Protein AF-A0A956IDX8-F1 (afdb_monomer_lite)

Foldseek 3Di:
DFPQLPVPCDDDDPDDDDDDDDDDDDDDDDDDDDDDDDDDDDDDDDDDDDPDDPPPAFQQQQDFVSVLVLQAAKKWKFADPLQWQQAQLHGQQFPSDPDRSLFHMWIWHCHPFKIKIKTFHADRPPAPDGGRGGDRDSVHGDDMDIWIWPGKDWADQDDRQQKIWIKTHTRNWIKTAMWGADRNRFKIKDQIHTPPFWDLRHVVSHGQQDFPIGGNNHGRDTGHIRMITIGD

Structure (mmCIF, N/CA/C/O backbone):
data_AF-A0A956IDX8-F1
#
_entry.id   AF-A0A956IDX8-F1
#
loop_
_atom_site.group_PDB
_atom_site.id
_atom_site.type_symbol
_atom_site.label_atom_id
_atom_site.label_alt_id
_atom_site.label_comp_id
_atom_site.label_asym_id
_atom_site.label_entity_id
_atom_site.label_seq_id
_atom_site.pdbx_PDB_ins_code
_atom_site.Cartn_x
_atom_site.Cartn_y
_atom_site.Cartn_z
_atom_site.occupancy
_atom_site.B_iso_or_equiv
_atom_site.auth_seq_id
_atom_site.auth_comp_id
_atom_site.auth_asym_id
_atom_site.auth_atom_id
_atom_site.pdbx_PDB_model_num
ATOM 1 N N . MET A 1 1 ? -6.867 8.885 -20.422 1.00 34.41 1 MET A N 1
ATOM 2 C CA . MET A 1 1 ? -5.807 7.908 -20.745 1.00 34.41 1 MET A CA 1
ATOM 3 C C . MET A 1 1 ? -6.138 6.649 -19.965 1.00 34.41 1 MET A C 1
ATOM 5 O O . MET A 1 1 ? -6.255 6.730 -18.753 1.00 34.41 1 MET A O 1
ATOM 9 N N . SER A 1 2 ? -6.456 5.552 -20.653 1.00 27.02 2 SER A N 1
ATOM 10 C CA . SER A 1 2 ? -6.825 4.283 -20.017 1.00 27.02 2 SER A CA 1
ATOM 11 C C . SER A 1 2 ? -5.537 3.583 -19.588 1.00 27.02 2 SER A C 1
ATOM 13 O O . SER A 1 2 ? -4.803 3.079 -20.431 1.00 27.02 2 SER A O 1
ATOM 15 N N . LEU A 1 3 ? -5.234 3.616 -18.290 1.00 37.53 3 LEU A N 1
ATOM 16 C CA . LEU A 1 3 ? -4.214 2.775 -17.664 1.00 37.53 3 LEU A CA 1
ATOM 17 C C . LEU A 1 3 ? -4.828 1.392 -17.419 1.00 37.53 3 LEU A C 1
ATOM 19 O O . LEU A 1 3 ? -5.004 0.961 -16.287 1.00 37.53 3 LEU A O 1
ATOM 23 N N . ALA A 1 4 ? -5.208 0.707 -18.496 1.00 33.19 4 ALA A N 1
ATOM 24 C CA . ALA A 1 4 ? -5.225 -0.739 -18.445 1.00 33.19 4 ALA A CA 1
ATOM 25 C C . ALA A 1 4 ? -3.757 -1.138 -18.560 1.00 33.19 4 ALA A C 1
ATOM 27 O O . ALA A 1 4 ? -3.193 -1.129 -19.658 1.00 33.19 4 ALA A O 1
ATOM 28 N N . ALA A 1 5 ? -3.127 -1.440 -17.424 1.00 40.19 5 ALA A N 1
ATOM 29 C CA . ALA A 1 5 ? -2.025 -2.380 -17.434 1.00 40.19 5 ALA A CA 1
ATOM 30 C C . ALA A 1 5 ? -2.600 -3.632 -18.098 1.00 40.19 5 ALA A C 1
ATOM 32 O O . ALA A 1 5 ? -3.305 -4.426 -17.480 1.00 40.19 5 ALA A O 1
ATOM 33 N N . THR A 1 6 ? -2.415 -3.737 -19.414 1.00 34.69 6 THR A N 1
ATOM 34 C CA . THR A 1 6 ? -2.549 -5.012 -20.088 1.00 34.69 6 THR A CA 1
ATOM 35 C C . THR A 1 6 ? -1.465 -5.816 -19.417 1.00 34.69 6 THR A C 1
ATOM 37 O O . THR A 1 6 ? -0.288 -5.577 -19.681 1.00 34.69 6 THR A O 1
ATOM 40 N N . ALA A 1 7 ? -1.860 -6.637 -18.445 1.00 36.78 7 ALA A N 1
ATOM 41 C CA . ALA A 1 7 ? -1.019 -7.673 -17.904 1.00 36.78 7 ALA A CA 1
ATOM 42 C C . ALA A 1 7 ? -0.569 -8.460 -19.129 1.00 36.78 7 ALA A C 1
ATOM 44 O O . ALA A 1 7 ? -1.320 -9.252 -19.699 1.00 36.78 7 ALA A O 1
ATOM 45 N N . VAL A 1 8 ? 0.615 -8.116 -19.632 1.00 36.00 8 VAL A N 1
ATOM 46 C CA . VAL A 1 8 ? 1.314 -8.943 -20.588 1.00 36.00 8 VAL A CA 1
ATOM 47 C C . VAL A 1 8 ? 1.502 -10.221 -19.805 1.00 36.00 8 VAL A C 1
ATOM 49 O O . VAL A 1 8 ? 2.226 -10.248 -18.813 1.00 36.00 8 VAL A O 1
ATOM 52 N N . ALA A 1 9 ? 0.737 -11.237 -20.189 1.00 34.22 9 ALA A N 1
ATOM 53 C CA . ALA A 1 9 ? 0.969 -12.603 -19.789 1.00 34.22 9 ALA A CA 1
ATOM 54 C C . ALA A 1 9 ? 2.383 -12.945 -20.270 1.00 34.22 9 ALA A C 1
ATOM 56 O O . ALA A 1 9 ? 2.574 -13.388 -21.402 1.00 34.22 9 ALA A O 1
ATOM 57 N N . CYS A 1 10 ? 3.390 -12.622 -19.459 1.00 32.97 10 CYS A N 1
ATOM 58 C CA . CYS A 1 10 ? 4.747 -13.047 -19.723 1.00 32.97 10 CYS A CA 1
ATOM 59 C C . CYS A 1 10 ? 4.784 -14.549 -19.480 1.00 32.97 10 CYS A C 1
ATOM 61 O O . CYS A 1 10 ? 4.331 -15.050 -18.451 1.00 32.97 10 CYS A O 1
ATOM 63 N N . GLY A 1 11 ? 5.226 -15.238 -20.527 1.00 28.81 11 GLY A N 1
ATOM 64 C CA . GLY A 1 11 ? 5.214 -16.675 -20.665 1.00 28.81 11 GLY A CA 1
ATOM 65 C C . GLY A 1 11 ? 5.828 -17.405 -19.478 1.00 28.81 11 GLY A C 1
ATOM 66 O O . GLY A 1 11 ? 6.793 -16.963 -18.866 1.00 28.81 11 GLY A O 1
ATOM 67 N N . SER A 1 12 ? 5.239 -18.568 -19.236 1.00 34.66 12 SER A N 1
ATOM 68 C CA . SER A 1 12 ? 5.783 -19.716 -18.520 1.00 34.66 12 SER A CA 1
ATOM 69 C C . SER A 1 12 ? 7.313 -19.765 -18.478 1.00 34.66 12 SER A C 1
ATOM 71 O O . SER A 1 12 ? 7.966 -19.972 -19.503 1.00 34.66 12 SER A O 1
ATOM 73 N N . ASP A 1 13 ? 7.839 -19.646 -17.264 1.00 34.25 13 ASP A N 1
ATOM 74 C CA . ASP A 1 13 ? 9.219 -19.941 -16.902 1.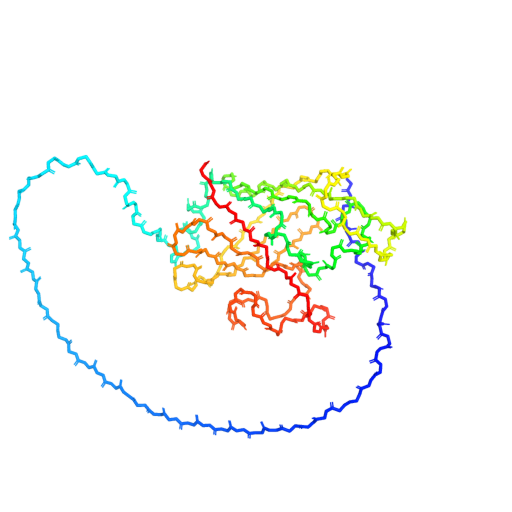00 34.25 13 ASP A CA 1
ATOM 75 C C . ASP A 1 13 ? 9.468 -21.467 -17.008 1.00 34.25 13 ASP A C 1
ATOM 77 O O . ASP A 1 13 ? 8.730 -22.251 -16.394 1.00 34.25 13 ASP A O 1
ATOM 81 N N . PRO A 1 14 ? 10.439 -21.956 -17.808 1.00 37.59 14 PRO A N 1
ATOM 82 C CA . PRO A 1 14 ? 10.747 -23.376 -17.901 1.00 37.59 14 PRO A CA 1
ATOM 83 C C . PRO A 1 14 ? 11.766 -23.760 -16.817 1.00 37.59 14 PRO A C 1
ATOM 85 O O . PRO A 1 14 ? 12.962 -23.878 -17.073 1.00 37.59 14 PRO A O 1
ATOM 88 N N . GLY A 1 15 ? 11.280 -23.995 -15.597 1.00 34.38 15 GLY A N 1
ATOM 89 C CA . GLY A 1 15 ? 12.079 -24.467 -14.463 1.00 34.38 15 GLY A CA 1
ATOM 90 C C . GLY A 1 15 ? 11.831 -25.939 -14.130 1.00 34.38 15 GLY A C 1
ATOM 91 O O . GLY A 1 15 ? 10.973 -26.279 -13.323 1.00 34.38 15 GLY A O 1
ATOM 92 N N . THR A 1 16 ? 12.590 -26.835 -14.755 1.00 39.94 16 THR A N 1
ATOM 93 C CA . THR A 1 16 ? 12.676 -28.270 -14.438 1.00 39.94 16 THR A CA 1
ATOM 94 C C . THR A 1 16 ? 13.295 -28.539 -13.058 1.00 39.94 16 THR A C 1
ATOM 96 O O . THR A 1 16 ? 14.357 -27.991 -12.777 1.00 39.94 16 THR A O 1
ATOM 99 N N . GLY A 1 17 ? 12.762 -29.507 -12.291 1.00 32.03 17 GLY A N 1
ATOM 100 C CA . GLY A 1 17 ? 13.610 -30.339 -11.413 1.00 32.03 17 GLY A CA 1
ATOM 101 C C . GLY A 1 17 ? 13.091 -30.743 -10.024 1.00 32.03 17 GLY A C 1
ATOM 102 O O . GLY A 1 17 ? 13.529 -30.200 -9.025 1.00 32.03 17 GLY A O 1
ATOM 103 N N . THR A 1 18 ? 12.264 -31.796 -9.990 1.00 35.41 18 THR A N 1
ATOM 104 C CA . THR A 1 18 ? 12.367 -33.011 -9.135 1.00 35.41 18 THR A CA 1
ATOM 105 C C . THR A 1 18 ? 12.664 -32.960 -7.619 1.00 35.41 18 THR A C 1
ATOM 107 O O . THR A 1 18 ? 13.790 -32.703 -7.208 1.00 35.41 18 THR A O 1
ATOM 110 N N . GLY A 1 19 ? 11.724 -33.554 -6.859 1.00 31.38 19 GLY A N 1
ATOM 111 C CA . GLY A 1 19 ? 11.957 -34.410 -5.672 1.00 31.38 19 GLY A CA 1
ATOM 112 C C . GLY A 1 19 ? 11.702 -33.728 -4.320 1.00 31.38 19 GLY A C 1
ATOM 113 O O . GLY A 1 19 ? 12.181 -32.635 -4.092 1.00 31.38 19 GLY A O 1
ATOM 114 N N . GLY A 1 20 ? 10.981 -34.277 -3.341 1.00 32.47 20 GLY A N 1
ATOM 115 C CA . GLY A 1 20 ? 10.321 -35.565 -3.176 1.00 32.47 20 GLY A CA 1
ATOM 116 C C . GLY A 1 20 ? 9.758 -35.673 -1.745 1.00 32.47 20 GLY A C 1
ATOM 117 O O . GLY A 1 20 ? 10.388 -35.223 -0.798 1.00 32.47 20 GLY A O 1
ATOM 118 N N . SER A 1 21 ? 8.575 -36.284 -1.629 1.00 37.28 21 SER A N 1
ATOM 119 C CA . SER A 1 21 ? 8.082 -37.153 -0.538 1.00 37.28 21 SER A CA 1
ATOM 120 C C . SER A 1 21 ? 8.274 -36.793 0.951 1.00 37.28 21 SER A C 1
ATOM 122 O O . SER A 1 21 ? 9.365 -36.925 1.493 1.00 37.28 21 SER A O 1
ATOM 124 N N . GLY A 1 22 ? 7.132 -36.698 1.650 1.00 31.95 22 GLY A N 1
ATOM 125 C CA . GLY A 1 22 ? 6.851 -37.561 2.810 1.00 31.95 22 GLY A CA 1
ATOM 126 C C . GLY A 1 22 ? 6.561 -36.858 4.140 1.00 31.95 22 GLY A C 1
ATOM 127 O O . GLY A 1 22 ? 7.375 -36.080 4.615 1.00 31.95 22 GLY A O 1
ATOM 128 N N . GLY A 1 23 ? 5.448 -37.225 4.793 1.00 33.03 23 GLY A N 1
ATOM 129 C CA . GLY A 1 23 ? 5.310 -37.058 6.246 1.00 33.03 23 GLY A CA 1
ATOM 130 C C . GLY A 1 23 ? 3.922 -36.685 6.762 1.00 33.03 23 GLY A C 1
ATOM 131 O O . GLY A 1 23 ? 3.666 -35.538 7.092 1.00 33.03 23 GLY A O 1
ATOM 132 N N . THR A 1 24 ? 3.045 -37.678 6.891 1.00 37.72 24 THR A N 1
ATOM 133 C CA . THR A 1 24 ? 1.840 -37.664 7.737 1.00 37.72 24 THR A CA 1
ATOM 134 C C . THR A 1 24 ? 2.188 -37.535 9.224 1.00 37.72 24 THR A C 1
ATOM 136 O O . THR A 1 24 ? 3.099 -38.222 9.686 1.00 37.72 24 THR A O 1
ATOM 139 N N . GLY A 1 25 ? 1.400 -36.785 9.998 1.00 34.97 25 GLY A N 1
ATOM 140 C CA . GLY A 1 25 ? 1.488 -36.790 11.462 1.00 34.97 25 GLY A CA 1
ATOM 141 C C . GLY A 1 25 ? 0.306 -36.097 12.134 1.00 34.97 25 GLY A C 1
ATOM 142 O O . GLY A 1 25 ? 0.319 -34.889 12.320 1.00 34.97 25 GLY A O 1
ATOM 143 N N . ALA A 1 26 ? -0.711 -36.885 12.481 1.00 39.88 26 ALA A N 1
ATOM 144 C CA . ALA A 1 26 ? -1.816 -36.504 13.353 1.00 39.88 26 ALA A CA 1
ATOM 145 C C . ALA A 1 26 ? -1.348 -36.367 14.814 1.00 39.88 26 ALA A C 1
ATOM 147 O O . ALA A 1 26 ? -0.472 -37.111 15.254 1.00 39.88 26 ALA A O 1
ATOM 148 N N . GLY A 1 27 ? -1.978 -35.469 15.573 1.00 35.41 27 GLY A N 1
ATOM 149 C CA . GLY A 1 27 ? -1.733 -35.294 17.004 1.00 35.41 27 GLY A CA 1
ATOM 150 C C . GLY A 1 27 ? -2.854 -34.504 17.672 1.00 35.41 27 GLY A C 1
ATOM 151 O O . GLY A 1 27 ? -2.805 -33.283 17.735 1.00 35.41 27 GLY A O 1
ATOM 152 N N . ASP A 1 28 ? -3.863 -35.240 18.122 1.00 37.72 28 ASP A N 1
ATOM 153 C CA . ASP A 1 28 ? -4.977 -34.835 18.979 1.00 37.72 28 ASP A CA 1
ATOM 154 C C . ASP A 1 28 ? -4.506 -34.722 20.445 1.00 37.72 28 ASP A C 1
ATOM 156 O O . ASP A 1 28 ? -3.739 -35.576 20.894 1.00 37.72 28 ASP A O 1
ATOM 160 N N . ALA A 1 29 ? -4.959 -33.698 21.181 1.00 40.78 29 ALA A N 1
ATOM 161 C CA . ALA A 1 29 ? -4.954 -33.664 22.651 1.00 40.78 29 ALA A CA 1
ATOM 162 C C . ALA A 1 29 ? -5.788 -32.487 23.207 1.00 40.78 29 ALA A C 1
ATOM 164 O O . ALA A 1 29 ? -5.303 -31.383 23.434 1.00 40.78 29 ALA A O 1
ATOM 165 N N . THR A 1 30 ? -7.067 -32.766 23.452 1.00 37.94 30 THR A N 1
ATOM 166 C CA . THR A 1 30 ? -7.767 -32.587 24.742 1.00 37.94 30 THR A CA 1
ATOM 167 C C . THR A 1 30 ? -7.266 -31.547 25.769 1.00 37.94 30 THR A C 1
ATOM 169 O O . THR A 1 30 ? -6.224 -31.734 26.391 1.00 37.94 30 THR A O 1
ATOM 172 N N . GLY A 1 31 ? -8.184 -30.655 26.171 1.00 32.00 31 GLY A N 1
ATOM 173 C CA . GLY A 1 31 ? -8.580 -30.522 27.585 1.00 32.00 31 GLY A CA 1
ATOM 174 C C . GLY A 1 31 ? -8.169 -29.245 28.328 1.00 32.00 31 GLY A C 1
ATOM 175 O O . GLY A 1 31 ? -6.991 -28.945 28.463 1.00 32.00 31 GLY A O 1
ATOM 176 N N . GLY A 1 32 ? -9.151 -28.556 28.928 1.00 35.91 32 GLY A N 1
ATOM 177 C CA . GLY A 1 32 ? -8.878 -27.580 29.991 1.00 35.91 32 GLY A CA 1
ATOM 178 C C . GLY A 1 32 ? -9.966 -26.537 30.233 1.00 35.91 32 GLY A C 1
ATOM 179 O O . GLY A 1 32 ? -9.764 -25.364 29.949 1.00 35.91 32 GLY A O 1
ATOM 180 N N . MET A 1 33 ? -11.113 -26.948 30.781 1.00 39.72 33 MET A N 1
ATOM 181 C CA . MET A 1 33 ? -12.093 -26.031 31.378 1.00 39.72 33 MET A CA 1
ATOM 182 C C . MET A 1 33 ? -11.550 -25.457 32.696 1.00 39.72 33 MET A C 1
ATOM 184 O O . MET A 1 33 ? -11.050 -26.209 33.531 1.00 39.72 33 MET A O 1
ATOM 188 N N . GLY A 1 34 ? -11.715 -24.150 32.910 1.00 41.50 34 GLY A N 1
ATOM 189 C CA . GLY A 1 34 ? -11.373 -23.471 34.161 1.00 41.50 34 GLY A CA 1
ATOM 190 C C . GLY A 1 34 ? -12.259 -22.250 34.406 1.00 41.50 34 GLY A C 1
ATOM 191 O O . GLY A 1 34 ? -11.979 -21.156 33.937 1.00 41.50 34 GLY A O 1
ATOM 192 N N . SER A 1 35 ? -13.348 -22.473 35.134 1.00 42.53 35 SER A N 1
ATOM 193 C CA . SER A 1 35 ? -14.305 -21.497 35.662 1.00 42.53 35 SER A CA 1
ATOM 194 C C . SER A 1 35 ? -13.838 -20.860 36.982 1.00 42.53 35 SER A C 1
ATOM 196 O O . SER A 1 35 ? -13.321 -21.576 37.837 1.00 42.53 35 SER A O 1
ATOM 198 N N . GLY A 1 36 ? -14.147 -19.577 37.212 1.00 37.81 36 GLY A N 1
ATOM 199 C CA . GLY A 1 36 ? -14.144 -18.942 38.548 1.00 37.81 36 GLY A CA 1
ATOM 200 C C . GLY A 1 36 ? -14.074 -17.409 38.477 1.00 37.81 36 GLY A C 1
ATOM 201 O O . GLY A 1 36 ? -13.046 -16.872 38.098 1.00 37.81 36 GLY A O 1
ATOM 202 N N . ALA A 1 37 ? -15.202 -16.700 38.630 1.00 42.88 37 ALA A N 1
ATOM 203 C CA . ALA A 1 37 ? -15.647 -16.032 39.875 1.00 42.88 37 ALA A CA 1
ATOM 204 C C . ALA A 1 37 ? -14.905 -14.692 40.133 1.00 42.88 37 ALA A C 1
ATOM 206 O O . ALA A 1 37 ? -13.715 -14.676 40.402 1.00 42.88 37 ALA A O 1
ATOM 207 N N . SER A 1 38 ? -15.504 -13.528 39.844 1.00 44.66 38 SER A N 1
ATOM 208 C CA . SER A 1 38 ? -16.506 -12.763 40.623 1.00 44.66 38 SER A CA 1
ATOM 209 C C . SER A 1 38 ? -15.903 -11.738 41.597 1.00 44.66 38 SER A C 1
ATOM 211 O O . SER A 1 38 ? -15.237 -12.118 42.552 1.00 44.66 38 SER A O 1
ATOM 213 N N . GLY A 1 39 ? -16.313 -10.473 41.439 1.00 35.59 39 GLY A N 1
ATOM 214 C CA . GLY A 1 39 ? -16.628 -9.574 42.557 1.00 35.59 39 GLY A CA 1
ATOM 215 C C . GLY A 1 39 ? -15.556 -8.564 42.977 1.00 35.59 39 GLY A C 1
ATOM 216 O O . GLY A 1 39 ? -14.512 -8.933 43.496 1.00 35.59 39 GLY A O 1
ATOM 217 N N . GLY A 1 40 ? -15.881 -7.272 42.860 1.00 40.94 40 GLY A N 1
ATOM 218 C CA . GLY A 1 40 ? -15.114 -6.206 43.509 1.00 40.94 40 GLY A CA 1
ATOM 219 C C . GLY A 1 40 ? -15.503 -4.793 43.080 1.00 40.94 40 GLY A C 1
ATOM 220 O O . GLY A 1 40 ? -14.703 -4.105 42.461 1.00 40.94 40 GLY A O 1
ATOM 221 N N . MET A 1 41 ? -16.726 -4.353 43.397 1.00 44.69 41 MET A N 1
ATOM 222 C CA . MET A 1 41 ? -17.082 -2.928 43.369 1.00 44.69 41 MET A CA 1
ATOM 223 C C . MET A 1 41 ? -16.398 -2.205 44.537 1.00 44.69 41 MET A C 1
ATOM 225 O O . MET A 1 41 ? -16.557 -2.611 45.687 1.00 44.69 41 MET A O 1
ATOM 229 N N . GLY A 1 42 ? -15.691 -1.112 44.244 1.00 46.09 42 GLY A N 1
ATOM 230 C CA . GLY A 1 42 ? -15.139 -0.183 45.228 1.00 46.09 42 GLY A CA 1
ATOM 231 C C . GLY A 1 42 ? -15.339 1.259 44.767 1.00 46.09 42 GLY A C 1
ATOM 232 O O . GLY A 1 42 ? -14.754 1.694 43.782 1.00 46.09 42 GLY A O 1
ATOM 233 N N . THR A 1 43 ? -16.209 1.980 45.468 1.00 41.53 43 THR A N 1
ATOM 234 C CA . THR A 1 43 ? -16.535 3.401 45.289 1.00 41.53 43 THR A CA 1
ATOM 235 C C . THR A 1 43 ? -15.682 4.308 46.185 1.00 41.53 43 THR A C 1
ATOM 237 O O . THR A 1 43 ? -15.578 4.036 47.379 1.00 41.53 43 THR A O 1
ATOM 240 N N . GLY A 1 44 ? -15.229 5.446 45.636 1.00 39.47 44 GLY A N 1
ATOM 241 C CA . GLY A 1 44 ? -14.775 6.656 46.357 1.00 39.47 44 GLY A CA 1
ATOM 242 C C . GLY A 1 44 ? -13.249 6.773 46.539 1.00 39.47 44 GLY A C 1
ATOM 243 O O . GLY A 1 44 ? -12.600 5.782 46.827 1.00 39.47 44 GLY A O 1
ATOM 244 N N . ALA A 1 45 ? -12.585 7.929 46.427 1.00 43.50 45 ALA A N 1
ATOM 245 C CA . ALA A 1 45 ? -13.020 9.313 46.249 1.00 43.50 45 ALA A CA 1
ATOM 246 C C . ALA A 1 45 ? -11.817 10.222 45.864 1.00 43.50 45 ALA A C 1
ATOM 248 O O . ALA A 1 45 ? -10.666 9.865 46.096 1.00 43.50 45 ALA A O 1
ATOM 249 N N . THR A 1 46 ? -12.136 1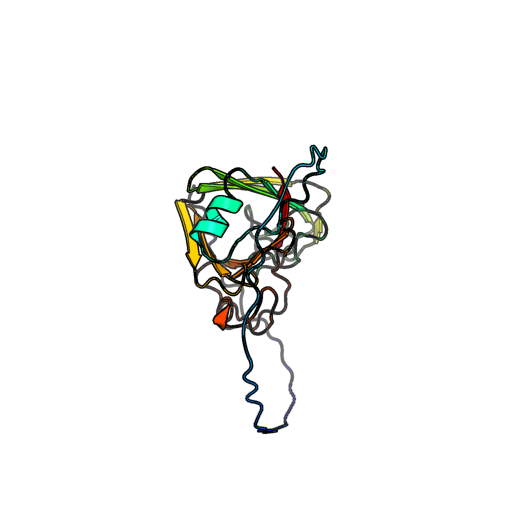1.428 45.371 1.00 40.88 46 THR A N 1
ATOM 250 C CA . THR A 1 46 ? -11.381 12.706 45.455 1.00 40.88 46 THR A CA 1
ATOM 251 C C . THR A 1 46 ? -9.980 12.855 44.834 1.00 40.88 46 THR A C 1
ATOM 253 O O . THR A 1 46 ? -8.985 12.421 45.393 1.00 40.88 46 THR A O 1
ATOM 256 N N . GLY A 1 47 ? -9.921 13.699 43.792 1.00 41.94 47 GLY A N 1
ATOM 257 C CA . GLY A 1 47 ? -9.117 14.931 43.797 1.00 41.94 47 GLY A CA 1
ATOM 258 C C . GLY A 1 47 ? -7.609 14.817 43.564 1.00 41.94 47 GLY A C 1
ATOM 259 O O . GLY A 1 47 ? -6.841 14.687 44.509 1.00 41.94 47 GLY A O 1
ATOM 260 N N . GLY A 1 48 ? -7.182 15.046 42.321 1.00 39.03 48 GLY A N 1
ATOM 261 C CA . GLY A 1 48 ? -5.790 15.349 41.990 1.00 39.03 48 GLY A CA 1
ATOM 262 C C . GLY A 1 48 ? -5.683 16.035 40.632 1.00 39.03 48 GLY A C 1
ATOM 263 O O . GLY A 1 48 ? -5.865 15.396 39.602 1.00 39.03 48 GLY A O 1
ATOM 264 N N . MET A 1 49 ? -5.400 17.341 40.631 1.00 50.72 49 MET A N 1
ATOM 265 C CA . MET A 1 49 ? -4.896 18.055 39.456 1.00 50.72 49 MET A CA 1
ATOM 266 C C . MET A 1 49 ? -3.492 17.524 39.158 1.00 50.72 49 MET A C 1
ATOM 268 O O . MET A 1 49 ? -2.528 17.908 39.816 1.00 50.72 49 MET A O 1
ATOM 272 N N . GLY A 1 50 ? -3.400 16.600 38.207 1.00 43.66 50 GLY A N 1
ATOM 273 C CA . GLY A 1 50 ? -2.149 16.138 37.625 1.00 43.66 50 GLY A CA 1
ATOM 274 C C . GLY A 1 50 ? -2.036 16.664 36.202 1.00 43.66 50 GLY A C 1
ATOM 275 O O . GLY A 1 50 ? -2.921 16.436 35.384 1.00 43.66 50 GLY A O 1
ATOM 276 N N . THR A 1 51 ? -0.950 17.372 35.911 1.00 50.59 51 THR A N 1
ATOM 277 C CA . THR A 1 51 ? -0.464 17.639 34.554 1.00 50.59 51 THR A CA 1
ATOM 278 C C . THR A 1 51 ? -0.091 16.297 33.917 1.00 50.59 51 THR A C 1
ATOM 280 O O . THR A 1 51 ? 1.032 15.821 34.079 1.00 50.59 51 THR A O 1
ATOM 283 N N . GLY A 1 52 ? -1.074 15.625 33.317 1.00 37.84 52 GLY A N 1
ATOM 284 C CA . GLY A 1 52 ? -0.917 14.310 32.706 1.00 37.84 52 GLY A CA 1
ATOM 285 C C . GLY A 1 52 ? -0.282 14.439 31.331 1.00 37.84 52 GLY A C 1
ATOM 286 O O . GLY A 1 52 ? -0.845 15.093 30.463 1.00 37.84 52 GLY A O 1
ATOM 287 N N . GLY A 1 53 ? 0.887 13.828 31.146 1.00 44.69 53 GLY A N 1
ATOM 288 C CA . GLY A 1 53 ? 1.351 13.476 29.811 1.00 44.69 53 GLY A CA 1
ATOM 289 C C . GLY A 1 53 ? 0.360 12.494 29.193 1.00 44.69 53 GLY A C 1
ATOM 290 O O . GLY A 1 53 ? -0.099 11.573 29.874 1.00 44.69 53 GLY A O 1
ATOM 291 N N . ASP A 1 54 ? 0.016 12.729 27.933 1.00 42.66 54 ASP A N 1
ATOM 292 C CA . ASP A 1 54 ? -0.948 11.959 27.157 1.00 42.66 54 ASP A CA 1
ATOM 293 C C . ASP A 1 54 ? -0.452 10.526 26.931 1.00 42.66 54 ASP A C 1
ATOM 295 O O . ASP A 1 54 ? 0.101 10.172 25.895 1.00 42.66 54 ASP A O 1
ATOM 299 N N . GLY A 1 55 ? -0.667 9.662 27.918 1.00 46.31 55 GLY A N 1
ATOM 300 C CA . GLY A 1 55 ? -0.776 8.229 27.687 1.00 46.31 55 GLY A CA 1
ATOM 301 C C . GLY A 1 55 ? -2.154 7.946 27.108 1.00 46.31 55 GLY A C 1
ATOM 302 O O . GLY A 1 55 ? -3.001 7.391 27.808 1.00 46.31 55 GLY A O 1
ATOM 303 N N . ALA A 1 56 ? -2.416 8.394 25.876 1.00 59.06 56 ALA A N 1
ATOM 304 C CA . ALA A 1 56 ? -3.613 7.982 25.156 1.00 59.06 56 ALA A CA 1
ATOM 305 C C . ALA A 1 56 ? -3.607 6.448 25.112 1.00 59.06 56 ALA A C 1
ATOM 307 O O . ALA A 1 56 ? -2.630 5.839 24.677 1.00 59.06 56 ALA A O 1
ATOM 308 N N . GLY A 1 57 ? -4.652 5.820 25.656 1.00 69.06 57 GLY A N 1
ATOM 309 C CA . GLY A 1 57 ? -4.789 4.367 25.592 1.00 69.06 57 GLY A CA 1
ATOM 310 C C . GLY A 1 57 ? -4.714 3.886 24.141 1.00 69.06 57 GLY A C 1
ATOM 311 O O . GLY A 1 57 ? -5.020 4.647 23.222 1.00 69.06 57 GLY A O 1
ATOM 312 N N . ALA A 1 58 ? -4.306 2.629 23.944 1.00 84.88 58 ALA A N 1
ATOM 313 C CA . ALA A 1 58 ? -4.282 2.017 22.618 1.00 84.88 58 ALA A CA 1
ATOM 314 C C . ALA A 1 58 ? -5.631 2.238 21.900 1.00 84.88 58 ALA A C 1
ATOM 316 O O . ALA A 1 58 ? -6.681 2.121 22.546 1.00 84.88 58 ALA A O 1
ATOM 317 N N . PRO A 1 59 ? -5.625 2.582 20.599 1.00 91.88 59 PRO A N 1
ATOM 318 C CA . PRO A 1 59 ? -6.858 2.834 19.868 1.00 91.88 59 PRO A CA 1
ATOM 319 C C . PRO A 1 59 ? -7.718 1.566 19.815 1.00 91.88 59 PRO A C 1
ATOM 321 O O . PRO A 1 59 ? -7.211 0.456 19.656 1.00 91.88 59 PRO A O 1
ATOM 324 N N . ASP A 1 60 ? -9.034 1.733 19.928 1.00 95.75 60 ASP A N 1
ATOM 325 C CA . ASP A 1 60 ? -9.994 0.655 19.696 1.00 95.75 60 ASP A CA 1
ATOM 326 C C . ASP A 1 60 ? -10.265 0.548 18.193 1.00 95.75 60 ASP A C 1
ATOM 328 O O . ASP A 1 60 ? -10.871 1.439 17.601 1.00 95.75 60 ASP A O 1
ATOM 332 N N . LEU A 1 61 ? -9.802 -0.545 17.596 1.00 97.94 61 LEU A N 1
ATOM 333 C CA . LEU A 1 61 ? -9.798 -0.846 16.165 1.00 97.94 61 LEU A CA 1
ATOM 334 C C . LEU A 1 61 ? -10.542 -2.157 15.862 1.00 97.94 61 LEU A C 1
ATOM 336 O O . LEU A 1 61 ? -10.305 -2.808 14.852 1.00 97.94 61 LEU A O 1
ATOM 340 N N . THR A 1 62 ? -11.466 -2.553 16.739 1.00 98.06 62 THR A N 1
ATOM 341 C CA . THR A 1 62 ? -12.193 -3.837 16.669 1.00 98.06 62 THR A CA 1
ATOM 342 C C . THR A 1 62 ? -13.229 -3.942 15.539 1.00 98.06 62 THR A C 1
ATOM 344 O O . THR A 1 62 ? -13.866 -4.981 15.382 1.00 98.06 62 THR A O 1
ATOM 347 N N . THR A 1 63 ? -13.465 -2.876 14.765 1.00 98.44 63 THR A N 1
ATOM 348 C CA . THR A 1 63 ? -14.429 -2.872 13.652 1.00 98.44 63 THR A CA 1
ATOM 349 C C . THR A 1 63 ? -13.934 -2.028 12.481 1.00 98.44 63 THR A C 1
ATOM 351 O O . THR A 1 63 ? -13.146 -1.103 12.668 1.00 98.44 63 THR A O 1
ATOM 354 N N . ALA A 1 64 ? -14.469 -2.286 11.283 1.00 98.00 64 ALA A N 1
ATOM 355 C CA . ALA A 1 64 ? -14.144 -1.524 10.076 1.00 98.00 64 ALA A CA 1
ATOM 356 C C . ALA A 1 64 ? -14.349 -0.013 10.268 1.00 98.00 64 ALA A C 1
ATOM 358 O O . ALA A 1 64 ? -13.429 0.772 10.067 1.00 98.00 64 ALA A O 1
ATOM 359 N N . ALA A 1 65 ? -15.514 0.389 10.788 1.00 97.38 65 ALA A N 1
ATOM 360 C CA . ALA A 1 65 ? -15.830 1.796 11.038 1.00 97.38 65 ALA A CA 1
ATOM 361 C C . ALA A 1 65 ? -14.863 2.467 12.031 1.00 97.38 65 ALA A C 1
ATOM 363 O O . ALA A 1 65 ? -14.575 3.658 11.907 1.00 97.38 65 ALA A O 1
ATOM 364 N N . LYS A 1 66 ? -14.358 1.721 13.023 1.00 97.88 66 LYS A N 1
ATOM 365 C CA . LYS A 1 66 ? -13.365 2.239 13.972 1.00 97.88 66 LYS A CA 1
ATOM 366 C C . LYS A 1 66 ? -11.996 2.413 13.318 1.00 97.88 66 LYS A C 1
ATOM 368 O O . LYS A 1 66 ? -11.369 3.442 13.543 1.00 97.88 66 LYS A O 1
ATOM 373 N N . ILE A 1 67 ? -11.575 1.470 12.474 1.00 98.00 67 ILE A N 1
ATOM 374 C CA . ILE A 1 67 ? -10.341 1.590 11.682 1.00 98.00 67 ILE A CA 1
ATOM 375 C C . ILE A 1 67 ? -10.432 2.789 10.731 1.00 98.00 67 ILE A C 1
ATOM 377 O O . ILE A 1 67 ? -9.533 3.623 10.717 1.00 98.00 67 ILE A O 1
ATOM 381 N N . GLU A 1 68 ? -11.533 2.934 9.991 1.00 96.62 68 GLU A N 1
ATOM 382 C CA . GLU A 1 68 ? -11.753 4.077 9.091 1.00 96.62 68 GLU A CA 1
ATOM 383 C C . GLU A 1 68 ? -11.709 5.407 9.849 1.00 96.62 68 GLU A C 1
ATOM 385 O O . GLU A 1 68 ? -11.002 6.329 9.450 1.00 96.62 68 GLU A O 1
ATOM 390 N N . THR A 1 69 ? -12.406 5.489 10.987 1.00 96.12 69 THR A N 1
ATOM 391 C CA . THR A 1 69 ? -12.400 6.686 11.842 1.00 96.12 69 THR A CA 1
ATOM 392 C C . THR A 1 69 ? -10.999 6.994 12.365 1.00 96.12 69 THR A C 1
ATOM 394 O O . THR A 1 69 ? -10.619 8.158 12.447 1.00 96.12 69 THR A O 1
ATOM 397 N N . TYR A 1 70 ? -10.226 5.964 12.713 1.00 96.62 70 TYR A N 1
ATOM 398 C CA . TYR A 1 70 ? -8.860 6.121 13.194 1.00 96.62 70 TYR A CA 1
ATOM 399 C C . TYR A 1 70 ? -7.913 6.640 12.108 1.00 96.62 70 TYR A C 1
ATOM 401 O O . TYR A 1 70 ? -7.104 7.524 12.378 1.00 96.62 70 TYR A O 1
ATOM 409 N N . LEU A 1 71 ? -8.011 6.111 10.886 1.00 96.94 71 LEU A N 1
ATOM 410 C CA . LEU A 1 71 ? -7.158 6.505 9.761 1.00 96.94 71 LEU A CA 1
ATOM 411 C C . LEU A 1 71 ? -7.579 7.842 9.129 1.00 96.94 71 LEU A C 1
ATOM 413 O O . LEU A 1 71 ? -6.776 8.471 8.438 1.00 96.94 71 LEU A O 1
ATOM 417 N N . ALA A 1 72 ? -8.819 8.286 9.341 1.00 96.06 72 ALA A N 1
ATOM 418 C CA . ALA A 1 72 ? -9.337 9.523 8.773 1.00 96.06 72 ALA A CA 1
ATOM 419 C C . ALA A 1 72 ? -8.481 10.736 9.173 1.00 96.06 72 ALA A C 1
ATOM 421 O O . ALA A 1 72 ? -8.237 10.998 10.350 1.00 96.06 72 ALA A O 1
ATOM 422 N N . GLY A 1 73 ? -8.037 11.495 8.169 1.00 94.12 73 GLY A N 1
ATOM 423 C CA . GLY A 1 73 ? -7.188 12.671 8.363 1.00 94.12 73 GLY A CA 1
ATOM 424 C C . GLY A 1 73 ? -5.725 12.371 8.701 1.00 94.12 73 GLY A C 1
ATOM 425 O O . GLY A 1 73 ? -4.942 13.313 8.748 1.00 94.12 73 GLY A O 1
ATOM 426 N N . LYS A 1 74 ? -5.337 11.102 8.885 1.00 96.19 74 LYS A N 1
ATOM 427 C CA . LYS A 1 74 ? -3.940 10.713 9.106 1.00 96.19 74 LYS A CA 1
ATOM 428 C C . LYS A 1 74 ? -3.186 10.566 7.787 1.00 96.19 74 LYS A C 1
ATOM 430 O O . LYS A 1 74 ? -3.764 10.260 6.739 1.00 96.19 74 LYS A O 1
ATOM 435 N N . THR A 1 75 ? -1.875 10.750 7.868 1.00 98.00 75 THR A N 1
ATOM 436 C CA . THR A 1 75 ? -0.937 10.505 6.773 1.00 98.00 75 THR A CA 1
ATOM 437 C C . THR A 1 75 ? -0.275 9.146 6.966 1.00 98.00 75 THR A C 1
ATOM 439 O O . THR A 1 75 ? 0.247 8.843 8.036 1.00 98.00 75 THR A O 1
ATOM 442 N N . LEU A 1 76 ? -0.299 8.324 5.921 1.00 98.50 76 LEU A N 1
ATOM 443 C CA . LEU A 1 76 ? 0.274 6.982 5.882 1.00 98.50 76 LEU A CA 1
ATOM 444 C C . LEU A 1 76 ? 1.480 7.014 4.947 1.00 98.50 76 LEU A C 1
ATOM 446 O O . LEU A 1 76 ? 1.310 7.214 3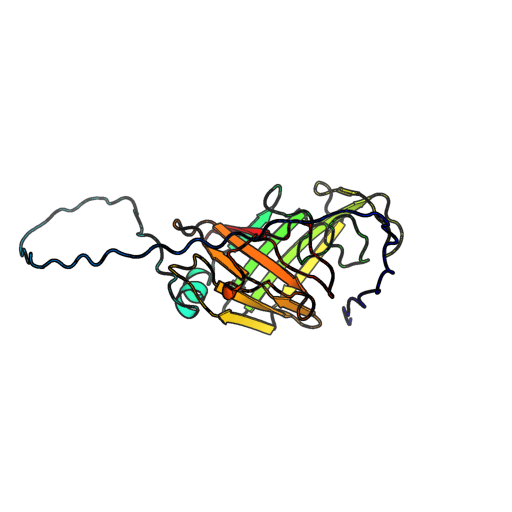.747 1.00 98.50 76 LEU A O 1
ATOM 450 N N . THR A 1 77 ? 2.691 6.834 5.470 1.00 98.69 77 THR A N 1
ATOM 451 C CA . THR A 1 77 ? 3.928 6.994 4.687 1.00 98.69 77 THR A CA 1
ATOM 452 C C . THR A 1 77 ? 4.743 5.707 4.645 1.00 98.69 77 THR A C 1
ATOM 454 O O . THR A 1 77 ? 5.143 5.204 5.689 1.00 98.69 77 THR A O 1
ATOM 457 N N . MET A 1 78 ? 5.034 5.216 3.441 1.00 98.50 78 MET A N 1
ATOM 458 C CA . MET A 1 78 ? 5.929 4.086 3.170 1.00 98.50 78 MET A CA 1
ATOM 459 C C . MET A 1 78 ? 7.190 4.597 2.467 1.00 98.50 78 MET A C 1
ATOM 461 O O . MET A 1 78 ? 7.081 5.271 1.443 1.00 98.50 78 MET A O 1
ATOM 465 N N . THR A 1 79 ? 8.382 4.284 2.990 1.00 98.06 79 THR A N 1
ATOM 466 C CA . THR A 1 79 ? 9.681 4.691 2.409 1.00 98.06 79 THR A CA 1
ATOM 467 C C . THR A 1 79 ? 10.806 3.723 2.779 1.00 98.06 79 THR A C 1
ATOM 469 O O . THR A 1 79 ? 10.741 3.043 3.799 1.00 98.06 79 THR A O 1
ATOM 472 N N . GLY A 1 80 ? 11.894 3.707 2.006 1.00 95.62 80 GLY A N 1
ATOM 473 C CA . GLY A 1 80 ? 13.110 2.983 2.391 1.00 95.62 80 GLY A CA 1
ATOM 474 C C . GLY A 1 80 ? 12.870 1.480 2.564 1.00 95.62 80 GLY A C 1
ATOM 475 O O . GLY A 1 80 ? 12.366 0.835 1.650 1.00 95.62 80 GLY A O 1
ATOM 476 N N . ALA A 1 81 ? 13.236 0.930 3.726 1.00 96.50 81 ALA A N 1
ATOM 477 C CA . ALA A 1 81 ? 13.054 -0.493 4.041 1.00 96.50 81 ALA A CA 1
ATOM 478 C C . ALA A 1 81 ? 11.583 -0.903 4.234 1.00 96.50 81 ALA A C 1
ATOM 480 O O . ALA A 1 81 ? 11.287 -2.091 4.235 1.00 96.50 81 ALA A O 1
ATOM 481 N N . ASP A 1 82 ? 10.679 0.068 4.382 1.00 98.06 82 ASP A N 1
ATOM 482 C CA . ASP A 1 82 ? 9.244 -0.183 4.493 1.00 98.06 82 ASP A CA 1
ATOM 483 C C . ASP A 1 82 ? 8.600 -0.478 3.112 1.00 98.06 82 ASP A C 1
ATOM 485 O O . ASP A 1 82 ? 7.457 -0.931 3.049 1.00 98.06 82 ASP A O 1
ATOM 489 N N . VAL A 1 83 ? 9.325 -0.227 2.005 1.00 97.94 83 VAL A N 1
ATOM 490 C CA . VAL A 1 83 ? 8.922 -0.599 0.637 1.00 97.94 83 VAL A CA 1
ATOM 491 C C . VAL A 1 83 ? 9.392 -2.029 0.343 1.00 97.94 83 VAL A C 1
ATOM 493 O O . VAL A 1 83 ? 10.608 -2.243 0.253 1.00 97.94 83 VAL A O 1
ATOM 496 N N . PRO A 1 84 ? 8.479 -2.989 0.122 1.00 98.06 84 PRO A N 1
ATOM 497 C CA . PRO A 1 84 ? 8.854 -4.376 -0.100 1.00 98.06 84 PRO A CA 1
ATOM 498 C C . PRO A 1 84 ? 9.415 -4.591 -1.514 1.00 98.06 84 PRO A C 1
ATOM 500 O O . PRO A 1 84 ? 9.336 -3.714 -2.373 1.00 98.06 84 PRO A O 1
ATOM 503 N N . SER A 1 85 ? 9.977 -5.775 -1.764 1.00 97.81 85 SER A N 1
ATOM 504 C CA . SER A 1 85 ? 10.568 -6.127 -3.070 1.00 97.81 85 SER A CA 1
ATOM 505 C C . SER A 1 85 ? 9.535 -6.440 -4.159 1.00 97.81 85 SER A C 1
ATOM 507 O O . SER A 1 85 ? 9.838 -6.328 -5.345 1.00 97.81 85 SER A O 1
ATOM 509 N N . HIS A 1 86 ? 8.328 -6.859 -3.769 1.00 98.00 86 HIS A N 1
ATOM 510 C CA . HIS A 1 86 ? 7.237 -7.218 -4.673 1.00 98.00 86 HIS A CA 1
ATOM 511 C C . HIS A 1 86 ? 5.939 -6.491 -4.297 1.00 98.00 86 HIS A C 1
ATOM 513 O O . HIS A 1 86 ? 4.929 -7.135 -3.983 1.00 98.00 86 HIS A O 1
ATOM 519 N N . PRO A 1 87 ? 5.927 -5.148 -4.285 1.00 97.00 87 PRO A N 1
ATOM 520 C CA . PRO A 1 87 ? 4.720 -4.423 -3.934 1.00 97.00 87 PRO A CA 1
ATOM 521 C C . PRO A 1 87 ? 3.623 -4.769 -4.950 1.00 97.00 87 PRO A C 1
ATOM 523 O O . PRO A 1 87 ? 3.869 -4.918 -6.149 1.00 97.00 87 PRO A O 1
ATOM 526 N N . ASN A 1 88 ? 2.401 -4.963 -4.459 1.00 96.38 88 ASN A N 1
ATOM 527 C CA . ASN A 1 88 ? 1.263 -5.413 -5.267 1.00 96.38 88 ASN A CA 1
ATOM 528 C C . ASN A 1 88 ? 1.450 -6.785 -5.952 1.00 96.38 88 ASN A C 1
ATOM 530 O O . ASN A 1 88 ? 0.702 -7.109 -6.877 1.00 96.38 88 ASN A O 1
ATOM 534 N N . GLY A 1 89 ? 2.425 -7.589 -5.509 1.00 96.12 89 GLY A N 1
ATOM 535 C CA . GLY A 1 89 ? 2.720 -8.920 -6.047 1.00 96.12 89 GLY A CA 1
ATOM 536 C C . GLY A 1 89 ? 3.656 -8.954 -7.253 1.00 96.12 89 GLY A C 1
ATOM 537 O O . GLY A 1 89 ? 3.841 -10.022 -7.834 1.00 96.12 89 GLY A O 1
ATOM 538 N N . PHE A 1 90 ? 4.247 -7.824 -7.643 1.00 96.19 90 PHE A N 1
ATOM 539 C CA . PHE A 1 90 ? 5.117 -7.729 -8.817 1.00 96.19 90 PHE A CA 1
ATOM 540 C C . PHE A 1 90 ? 6.524 -7.286 -8.430 1.00 96.19 90 PHE A C 1
ATOM 542 O O . PHE A 1 90 ? 6.671 -6.327 -7.681 1.00 96.19 90 PHE A O 1
ATOM 549 N N . ASP A 1 91 ? 7.543 -7.950 -8.983 1.00 96.94 91 ASP A N 1
ATOM 550 C CA . ASP A 1 91 ? 8.954 -7.621 -8.749 1.00 96.94 91 ASP A CA 1
ATOM 551 C C . ASP A 1 91 ? 9.247 -6.162 -9.139 1.00 96.94 91 ASP A C 1
ATOM 553 O O . ASP A 1 91 ? 9.021 -5.742 -10.282 1.00 96.94 91 ASP A O 1
ATOM 557 N N . GLU A 1 92 ? 9.768 -5.391 -8.183 1.00 97.25 92 GLU A N 1
ATOM 558 C CA . GLU A 1 92 ? 10.125 -3.982 -8.353 1.00 97.25 92 GLU A CA 1
ATOM 559 C C . GLU A 1 92 ? 11.160 -3.732 -9.461 1.00 97.25 92 GLU A C 1
ATOM 561 O O . GLU A 1 92 ? 11.265 -2.618 -9.978 1.00 97.25 92 GLU A O 1
ATOM 566 N N . ASN A 1 93 ? 11.904 -4.765 -9.857 1.00 97.56 93 ASN A N 1
ATOM 567 C CA . ASN A 1 93 ? 12.921 -4.717 -10.899 1.00 97.56 93 ASN A CA 1
ATOM 568 C C . ASN A 1 93 ? 12.376 -5.019 -12.303 1.00 97.56 93 ASN A C 1
ATOM 570 O O . ASN A 1 93 ? 13.133 -4.953 -13.274 1.00 97.56 93 ASN A O 1
ATOM 574 N N . THR A 1 94 ? 11.089 -5.345 -12.444 1.00 97.00 94 THR A N 1
ATOM 575 C CA . THR A 1 94 ? 10.470 -5.567 -13.758 1.00 97.00 94 THR A CA 1
ATOM 576 C C . THR A 1 94 ? 9.963 -4.254 -14.360 1.00 97.00 94 THR A C 1
ATOM 578 O O . THR A 1 94 ? 9.280 -3.445 -13.717 1.00 97.00 94 THR A O 1
ATOM 581 N N . ASN A 1 95 ? 10.245 -4.038 -15.646 1.00 95.56 95 ASN A N 1
ATOM 582 C CA . ASN A 1 95 ? 9.717 -2.895 -16.382 1.00 95.56 95 ASN A CA 1
ATOM 583 C C . ASN A 1 95 ? 8.249 -3.118 -16.790 1.00 95.56 95 ASN A C 1
ATOM 585 O O . ASN A 1 95 ? 7.958 -3.854 -17.730 1.00 95.56 95 ASN A O 1
ATOM 589 N N . PHE A 1 96 ? 7.322 -2.402 -16.149 1.00 92.56 96 PHE A N 1
ATOM 590 C CA . PHE A 1 96 ? 5.897 -2.350 -16.524 1.00 92.56 96 PHE A CA 1
ATOM 591 C C . PHE A 1 96 ? 5.519 -1.065 -17.287 1.00 92.56 96 PHE A C 1
ATOM 593 O O . PHE A 1 96 ? 4.371 -0.619 -17.291 1.00 92.56 96 PHE A O 1
ATOM 600 N N . GLY A 1 97 ? 6.497 -0.426 -17.925 1.00 90.88 97 GLY A N 1
ATOM 601 C CA . GLY A 1 97 ? 6.368 0.866 -18.583 1.00 90.88 97 GLY A CA 1
ATOM 602 C C . GLY A 1 97 ? 6.204 1.998 -17.571 1.00 90.88 97 GLY A C 1
ATOM 603 O O . GLY A 1 97 ? 6.979 2.134 -16.629 1.00 90.88 97 GLY A O 1
ATOM 604 N N . GLN A 1 98 ? 5.170 2.818 -17.757 1.00 86.38 98 GLN A N 1
ATOM 605 C CA . GLN A 1 98 ? 4.913 4.008 -16.931 1.00 86.38 98 GLN A CA 1
ATOM 606 C C . GLN A 1 98 ? 4.436 3.693 -15.501 1.00 86.38 98 GLN A C 1
ATOM 608 O O . GLN A 1 98 ? 4.322 4.604 -14.687 1.00 86.38 98 GLN A O 1
ATOM 613 N N . ALA A 1 99 ? 4.135 2.426 -15.202 1.00 83.69 99 ALA A N 1
ATOM 614 C CA . ALA A 1 99 ? 3.598 1.970 -13.921 1.00 83.69 99 ALA A CA 1
ATOM 615 C C . ALA A 1 99 ? 4.473 0.867 -13.296 1.00 83.69 99 ALA A C 1
ATOM 617 O O . ALA A 1 99 ? 3.962 -0.125 -12.773 1.00 83.69 99 ALA A O 1
ATOM 618 N N . THR A 1 100 ? 5.801 1.009 -13.389 1.00 91.06 100 THR A N 1
ATOM 619 C CA . THR A 1 100 ? 6.724 0.129 -12.655 1.00 91.06 100 THR A CA 1
ATOM 620 C C . THR A 1 100 ? 6.435 0.158 -11.151 1.00 91.06 100 THR A C 1
ATOM 622 O O . THR A 1 100 ? 5.943 1.147 -10.612 1.00 91.06 100 THR A O 1
ATOM 625 N N . GLN A 1 101 ? 6.738 -0.956 -10.492 1.00 95.25 101 GLN A N 1
ATOM 626 C CA . GLN A 1 101 ? 6.598 -1.153 -9.054 1.00 95.25 101 GLN A CA 1
ATOM 627 C C . GLN A 1 101 ? 7.822 -0.676 -8.253 1.00 95.25 101 GLN A C 1
ATOM 629 O O . GLN A 1 101 ? 7.887 -0.865 -7.042 1.00 95.25 101 GLN A O 1
ATOM 634 N N . CYS A 1 102 ? 8.794 -0.043 -8.914 1.00 97.31 102 CYS A N 1
ATOM 635 C CA . CYS A 1 102 ? 9.966 0.543 -8.277 1.00 97.31 102 CYS A CA 1
ATOM 636 C C . CYS A 1 102 ? 9.586 1.786 -7.451 1.00 97.31 102 CYS A C 1
ATOM 638 O O . CYS A 1 102 ? 9.737 2.911 -7.919 1.00 97.31 102 CYS A O 1
ATOM 640 N N . TYR A 1 103 ? 9.055 1.611 -6.240 1.00 97.94 103 TYR A N 1
ATOM 641 C CA . TYR A 1 103 ? 8.664 2.725 -5.370 1.00 97.94 103 TYR A CA 1
ATOM 642 C C . TYR A 1 103 ? 9.854 3.268 -4.565 1.00 97.94 103 TYR A C 1
ATOM 644 O O . TYR A 1 103 ? 10.587 2.517 -3.921 1.00 97.94 103 TYR A O 1
ATOM 652 N N . VAL A 1 104 ? 10.017 4.593 -4.555 1.00 98.06 104 VAL A N 1
ATOM 653 C CA . VAL A 1 104 ? 10.856 5.308 -3.573 1.00 98.06 104 VAL A CA 1
ATOM 654 C C . VAL A 1 104 ? 10.057 5.558 -2.303 1.00 98.06 104 VAL A C 1
ATOM 656 O O . VAL A 1 104 ? 10.506 5.270 -1.192 1.00 98.06 104 VAL A O 1
ATOM 659 N N . SER A 1 105 ? 8.861 6.111 -2.492 1.00 98.25 105 SER A N 1
ATOM 660 C CA . SER A 1 105 ? 7.950 6.491 -1.429 1.00 98.25 105 SER A CA 1
ATOM 661 C C . SER A 1 105 ? 6.505 6.304 -1.880 1.00 98.25 105 SER A C 1
ATOM 663 O O . SER A 1 105 ? 6.184 6.348 -3.072 1.00 98.25 105 SER A O 1
ATOM 665 N N . THR A 1 106 ? 5.610 6.081 -0.927 1.00 98.44 106 THR A N 1
ATOM 666 C CA . THR A 1 106 ? 4.171 6.230 -1.141 1.00 98.44 106 THR A CA 1
ATOM 667 C C . THR A 1 106 ? 3.549 6.885 0.074 1.00 98.44 106 THR A C 1
ATOM 669 O O . THR A 1 106 ? 3.773 6.458 1.205 1.00 98.44 106 THR A O 1
ATOM 672 N N . VAL A 1 107 ? 2.751 7.916 -0.178 1.00 98.56 107 VAL A N 1
ATOM 673 C CA . VAL A 1 107 ? 1.970 8.626 0.827 1.00 98.56 107 VAL A CA 1
ATOM 674 C C . VAL A 1 107 ? 0.496 8.411 0.526 1.00 98.56 107 VAL A C 1
ATOM 676 O O . VAL A 1 107 ? 0.047 8.663 -0.594 1.00 98.56 107 VAL A O 1
ATOM 679 N N . MET A 1 108 ? -0.258 7.960 1.525 1.00 98.31 108 MET A N 1
ATOM 680 C CA . MET A 1 108 ? -1.709 7.835 1.453 1.00 98.31 108 MET A CA 1
ATOM 681 C C . MET A 1 108 ? -2.372 8.697 2.520 1.00 98.31 108 MET A C 1
ATOM 683 O O . MET A 1 108 ? -1.901 8.773 3.652 1.00 98.31 108 MET A O 1
ATOM 687 N N . MET A 1 109 ? -3.489 9.321 2.169 1.00 97.31 109 MET A N 1
ATOM 688 C CA . MET A 1 109 ? -4.340 10.049 3.109 1.00 97.31 109 MET A CA 1
ATOM 689 C C . MET A 1 109 ? -5.790 9.645 2.894 1.00 97.31 109 MET A C 1
ATOM 691 O O . MET A 1 109 ? -6.276 9.674 1.760 1.00 97.31 109 MET A O 1
ATOM 695 N N . LEU A 1 110 ? -6.494 9.312 3.975 1.00 93.75 110 LEU A N 1
ATOM 696 C CA . LEU A 1 110 ? -7.936 9.087 3.934 1.00 93.75 110 LEU A CA 1
ATOM 697 C C . LEU A 1 110 ? -8.661 10.425 4.128 1.00 93.75 110 LEU A C 1
ATOM 699 O O . LEU A 1 110 ? -8.753 10.950 5.240 1.00 93.75 110 LEU A O 1
ATOM 703 N N . MET A 1 111 ? -9.158 10.989 3.026 1.00 89.88 111 MET A N 1
ATOM 704 C CA . MET A 1 111 ? -9.907 12.246 3.003 1.00 89.88 111 MET A CA 1
ATOM 705 C C . MET A 1 111 ? -11.387 11.963 2.736 1.00 89.88 111 MET A C 1
ATOM 707 O O . MET A 1 111 ? -11.796 11.705 1.601 1.00 89.88 111 MET A O 1
ATOM 711 N N . GLY A 1 112 ? -12.206 12.002 3.789 1.00 88.19 112 GLY A N 1
ATOM 712 C CA . GLY A 1 112 ? -13.580 11.500 3.713 1.00 88.19 112 GLY A CA 1
ATOM 713 C C . GLY A 1 112 ? -13.571 9.997 3.423 1.00 88.19 112 GLY A C 1
ATOM 714 O O . GLY A 1 112 ? -12.855 9.261 4.087 1.00 88.19 112 GLY A O 1
ATOM 715 N N . GLN A 1 113 ? -14.302 9.551 2.396 1.00 88.06 113 GLN A N 1
ATOM 716 C CA . GLN A 1 113 ? -14.339 8.135 1.990 1.00 88.06 113 GLN A CA 1
ATOM 717 C C . GLN A 1 113 ? -13.331 7.784 0.877 1.00 88.06 113 GLN A C 1
ATOM 719 O O . GLN A 1 113 ? -13.470 6.761 0.203 1.00 88.06 113 GLN A O 1
ATOM 724 N N . THR A 1 114 ? -12.345 8.642 0.617 1.00 94.56 114 THR A N 1
ATOM 725 C CA . THR A 1 114 ? -11.416 8.481 -0.506 1.00 94.56 114 THR A CA 1
ATOM 726 C C . THR A 1 114 ? -9.975 8.491 -0.030 1.00 94.56 114 THR A C 1
ATOM 728 O O . THR A 1 114 ? -9.527 9.446 0.601 1.00 94.56 114 THR A O 1
ATOM 731 N N . PHE A 1 115 ? -9.231 7.454 -0.401 1.00 96.81 115 PHE A N 1
ATOM 732 C CA . PHE A 1 115 ? -7.781 7.454 -0.311 1.00 96.81 115 PHE A CA 1
ATOM 733 C C . PHE A 1 115 ? -7.196 8.283 -1.449 1.00 96.81 115 PHE A C 1
ATOM 735 O O . PHE A 1 115 ? -7.457 8.029 -2.628 1.00 96.81 115 PHE A O 1
ATOM 742 N N . GLN A 1 116 ? -6.398 9.275 -1.077 1.00 97.69 116 GLN A N 1
ATOM 743 C CA . GLN A 1 116 ? -5.508 9.995 -1.973 1.00 97.69 116 GLN A CA 1
ATOM 744 C C . GLN A 1 116 ? -4.128 9.372 -1.851 1.00 97.69 116 GLN A C 1
ATOM 746 O O . GLN A 1 116 ? -3.549 9.390 -0.768 1.00 97.69 116 GLN A O 1
ATOM 751 N N . VAL A 1 117 ? -3.619 8.817 -2.945 1.00 97.81 117 VAL A N 1
ATOM 752 C CA . VAL A 1 117 ? -2.337 8.114 -2.989 1.00 97.81 117 VAL A CA 1
ATOM 753 C C . VAL A 1 117 ? -1.393 8.868 -3.905 1.00 97.81 117 VAL A C 1
ATOM 755 O O . VAL A 1 117 ? -1.734 9.159 -5.051 1.00 97.81 117 VAL A O 1
ATOM 758 N N . THR A 1 118 ? -0.208 9.183 -3.399 1.00 98.19 118 THR A N 1
ATOM 759 C CA . THR A 1 118 ? 0.902 9.737 -4.175 1.00 98.19 118 THR A CA 1
ATOM 760 C C . THR A 1 118 ? 2.088 8.800 -4.046 1.00 98.19 118 THR A C 1
ATOM 762 O O . THR A 1 118 ? 2.546 8.544 -2.935 1.00 98.19 118 THR A O 1
ATOM 765 N N . SER A 1 119 ? 2.587 8.300 -5.170 1.00 97.75 119 SER A N 1
ATOM 766 C CA . SER A 1 119 ? 3.735 7.398 -5.223 1.00 97.75 119 SER A CA 1
ATOM 767 C C . SER A 1 119 ? 4.850 8.026 -6.044 1.00 97.75 119 SER A C 1
ATOM 769 O O . SER A 1 119 ? 4.647 8.386 -7.205 1.00 97.75 119 SER A O 1
ATOM 771 N N . GLU A 1 120 ? 6.037 8.128 -5.460 1.00 97.88 120 GLU A N 1
ATOM 772 C CA . GLU A 1 120 ? 7.250 8.471 -6.195 1.00 97.88 120 GLU A CA 1
ATOM 773 C C . GLU A 1 120 ? 7.896 7.185 -6.698 1.00 97.88 120 GLU A C 1
ATOM 775 O O . GLU A 1 120 ? 8.189 6.271 -5.921 1.00 97.88 120 GLU A O 1
ATOM 780 N N . LEU A 1 121 ? 8.111 7.111 -8.007 1.00 97.19 121 LEU A N 1
ATOM 781 C CA . LEU A 1 121 ? 8.772 5.987 -8.649 1.00 97.19 121 LEU A CA 1
ATOM 782 C C . LEU A 1 121 ? 10.265 6.256 -8.769 1.00 97.19 121 LEU A C 1
ATOM 784 O O . LEU A 1 121 ? 10.681 7.341 -9.176 1.00 97.19 121 LEU A O 1
ATOM 788 N N . GLY A 1 122 ? 11.067 5.249 -8.447 1.00 96.88 122 GLY A N 1
ATOM 789 C CA . GLY A 1 122 ? 12.503 5.241 -8.655 1.00 96.88 122 GLY A CA 1
ATOM 790 C C . GLY A 1 122 ? 12.848 5.092 -10.131 1.00 96.88 122 GLY A C 1
ATOM 791 O O . GLY A 1 122 ? 11.984 4.947 -11.002 1.00 96.88 122 GLY A O 1
ATOM 792 N N . THR A 1 123 ? 14.136 5.139 -10.433 1.00 96.19 123 THR A N 1
ATOM 793 C CA . THR A 1 123 ? 14.636 4.926 -11.790 1.00 96.19 123 THR A CA 1
ATOM 794 C C . THR A 1 123 ? 14.891 3.442 -11.977 1.00 96.19 123 THR A C 1
ATOM 796 O O . THR A 1 123 ? 15.667 2.856 -11.229 1.00 96.19 123 THR A O 1
ATOM 799 N N . LEU A 1 124 ? 14.253 2.832 -12.975 1.00 96.81 124 LEU A N 1
ATOM 800 C CA . LEU A 1 124 ? 14.541 1.452 -13.337 1.00 96.81 124 LEU A CA 1
ATOM 801 C C . LEU A 1 124 ? 15.717 1.416 -14.316 1.00 96.81 124 LEU A C 1
ATOM 803 O O . LEU A 1 124 ? 15.612 1.851 -15.463 1.00 96.81 124 LEU A O 1
ATOM 807 N N . GLU A 1 125 ? 16.855 0.926 -13.846 1.00 97.31 125 GLU A N 1
ATOM 808 C CA . GLU A 1 125 ? 18.090 0.872 -14.622 1.00 97.31 125 GLU A CA 1
ATOM 809 C C . GLU A 1 125 ? 18.169 -0.429 -15.423 1.00 97.31 125 GLU A C 1
ATOM 811 O O . GLU A 1 125 ? 17.720 -1.477 -14.969 1.00 97.31 125 GLU A O 1
ATOM 816 N N . ASN A 1 126 ? 18.791 -0.381 -16.604 1.00 96.75 126 ASN A N 1
ATOM 817 C CA . ASN A 1 126 ? 19.085 -1.553 -17.444 1.00 96.75 126 ASN A CA 1
ATOM 818 C C . ASN A 1 126 ? 17.872 -2.355 -17.960 1.00 96.75 126 ASN A C 1
ATOM 820 O O . ASN A 1 126 ? 18.060 -3.455 -18.467 1.00 96.75 126 ASN A O 1
ATOM 824 N N . ALA A 1 127 ? 16.662 -1.795 -17.918 1.00 96.12 127 ALA A N 1
ATOM 825 C CA . ALA A 1 127 ? 15.454 -2.422 -18.456 1.00 96.12 127 ALA A CA 1
ATOM 826 C C . ALA A 1 127 ? 14.792 -1.514 -19.512 1.00 96.12 127 ALA A C 1
ATOM 828 O O . ALA A 1 127 ? 13.857 -0.784 -19.190 1.00 96.12 127 ALA A O 1
ATOM 829 N N . PRO A 1 128 ? 15.294 -1.466 -20.759 1.00 93.75 128 PRO A N 1
ATOM 830 C CA . PRO A 1 128 ? 14.818 -0.510 -21.763 1.00 93.75 128 PRO A CA 1
ATOM 831 C C . PRO A 1 128 ? 13.399 -0.784 -22.286 1.00 93.75 128 PRO A C 1
ATOM 833 O O . PRO A 1 128 ? 12.737 0.156 -22.727 1.00 93.75 128 PRO A O 1
ATOM 836 N N . ASN A 1 129 ? 12.917 -2.029 -22.245 1.00 94.75 129 ASN A N 1
ATOM 837 C CA . ASN A 1 129 ? 11.606 -2.417 -22.767 1.00 94.75 129 ASN A CA 1
ATOM 838 C C . ASN A 1 129 ? 10.708 -3.003 -21.674 1.00 94.75 129 ASN A C 1
ATOM 840 O O . ASN A 1 129 ? 11.177 -3.532 -20.670 1.00 94.75 129 ASN A O 1
ATOM 844 N N . THR A 1 130 ? 9.391 -2.950 -21.887 1.00 94.19 130 THR A N 1
ATOM 845 C CA . THR A 1 130 ? 8.420 -3.623 -21.015 1.00 94.19 130 THR A CA 1
ATOM 846 C C . THR A 1 130 ? 8.694 -5.127 -20.951 1.00 94.19 130 THR A C 1
ATOM 848 O O . THR A 1 130 ? 8.841 -5.770 -21.988 1.00 94.19 130 THR A O 1
ATOM 851 N N . GLY A 1 131 ? 8.717 -5.675 -19.737 1.00 92.94 131 GLY A N 1
ATOM 852 C CA . GLY A 1 131 ? 9.063 -7.066 -19.446 1.00 92.94 131 GLY A CA 1
ATOM 853 C C . GLY A 1 131 ? 10.550 -7.299 -19.170 1.00 92.94 131 GLY A C 1
ATOM 854 O O . GLY A 1 131 ? 10.889 -8.362 -18.657 1.00 92.94 131 GLY A O 1
ATOM 855 N N . ASP A 1 132 ? 11.425 -6.329 -19.455 1.00 96.62 132 ASP A N 1
ATOM 856 C CA . ASP A 1 132 ? 12.844 -6.448 -19.121 1.00 96.62 132 ASP A CA 1
ATOM 857 C C . ASP A 1 132 ? 13.048 -6.383 -17.597 1.00 96.62 132 ASP A C 1
ATOM 859 O O . ASP A 1 132 ? 12.380 -5.620 -16.888 1.00 96.62 132 ASP A O 1
ATOM 863 N N . MET A 1 133 ? 14.017 -7.165 -17.120 1.00 97.06 133 MET A N 1
ATOM 864 C CA . MET A 1 133 ? 14.515 -7.124 -15.747 1.00 97.06 133 MET A CA 1
ATOM 865 C C . MET A 1 133 ? 15.668 -6.131 -15.635 1.00 97.06 133 MET A C 1
ATOM 867 O O . MET A 1 133 ? 16.601 -6.162 -16.437 1.00 97.06 133 MET A O 1
ATOM 871 N N . GLY A 1 134 ? 15.613 -5.279 -14.619 1.00 96.50 134 GLY A N 1
ATOM 872 C CA . GLY A 1 134 ? 16.607 -4.249 -14.352 1.00 96.50 134 GLY A CA 1
ATOM 873 C C . GLY A 1 134 ? 17.014 -4.187 -12.887 1.00 96.50 134 GLY A C 1
ATOM 874 O O . GLY A 1 134 ? 16.984 -5.185 -12.173 1.00 96.50 134 GLY A O 1
ATOM 875 N N . THR A 1 135 ? 17.379 -2.986 -12.448 1.00 97.81 135 THR A N 1
ATOM 876 C CA . THR A 1 135 ? 17.613 -2.675 -11.035 1.00 97.81 135 THR A CA 1
ATOM 877 C C . THR A 1 135 ? 16.789 -1.458 -10.649 1.00 97.81 135 THR A C 1
ATOM 879 O O . THR A 1 135 ? 16.931 -0.392 -11.252 1.00 97.81 135 THR A O 1
ATOM 882 N N . CYS A 1 136 ? 15.941 -1.598 -9.635 1.00 97.62 136 CYS A N 1
ATOM 883 C CA . CYS A 1 136 ? 15.202 -0.485 -9.064 1.00 97.62 136 CYS A CA 1
ATOM 884 C C . CYS A 1 136 ? 16.137 0.425 -8.253 1.00 97.62 136 CYS A C 1
ATOM 886 O O . CYS A 1 136 ? 16.556 0.099 -7.140 1.00 97.62 136 CYS A O 1
ATOM 888 N N . ASN A 1 137 ? 16.460 1.601 -8.794 1.00 96.56 137 ASN A N 1
ATOM 889 C CA . ASN A 1 137 ? 17.223 2.616 -8.083 1.00 96.56 137 ASN A CA 1
ATOM 890 C C . ASN A 1 137 ? 16.282 3.561 -7.322 1.00 96.56 137 ASN A C 1
ATOM 892 O O . ASN A 1 137 ? 15.784 4.556 -7.859 1.00 96.56 137 ASN A O 1
ATOM 896 N N . LYS A 1 138 ? 16.099 3.271 -6.029 1.00 95.81 138 LYS A N 1
ATOM 897 C CA . LYS A 1 138 ? 15.251 4.055 -5.115 1.00 95.81 138 LYS A CA 1
ATOM 898 C C . LYS A 1 138 ? 15.847 5.407 -4.692 1.00 95.81 138 LYS A C 1
ATOM 900 O O . LYS A 1 138 ? 15.189 6.168 -3.996 1.00 95.81 138 LYS A O 1
ATOM 905 N N . SER A 1 139 ? 17.081 5.726 -5.088 1.00 96.06 139 SER A N 1
ATOM 906 C CA . SER A 1 139 ? 17.721 7.018 -4.775 1.00 96.06 139 SER A CA 1
ATOM 907 C C . SER A 1 139 ? 17.480 8.100 -5.834 1.00 96.06 139 SER A C 1
ATOM 909 O O . SER A 1 139 ? 17.804 9.265 -5.606 1.00 96.06 139 SER A O 1
ATOM 911 N N . MET A 1 140 ? 16.902 7.732 -6.985 1.00 95.12 140 MET A N 1
ATOM 912 C CA . MET A 1 140 ? 16.637 8.638 -8.103 1.00 95.12 140 MET A CA 1
ATOM 913 C C . MET A 1 140 ? 15.169 8.571 -8.519 1.00 95.12 140 MET A C 1
ATOM 915 O O . MET A 1 140 ? 14.760 7.622 -9.185 1.00 95.12 140 MET A O 1
ATOM 919 N N . VAL A 1 141 ? 14.386 9.592 -8.171 1.00 96.31 141 VAL A N 1
ATOM 920 C CA . VAL A 1 141 ? 12.978 9.684 -8.584 1.00 96.31 141 VAL A CA 1
ATOM 921 C C . VAL A 1 141 ? 12.892 9.929 -10.093 1.00 96.31 141 VAL A C 1
ATOM 923 O O . VAL A 1 141 ? 13.495 10.869 -10.609 1.00 96.31 141 VAL A O 1
ATOM 926 N N . SER A 1 142 ? 12.136 9.088 -10.798 1.00 94.94 142 SER A N 1
ATOM 927 C CA . SER A 1 142 ? 11.905 9.180 -12.243 1.00 94.94 142 SER A CA 1
ATOM 928 C C . SER A 1 142 ? 10.538 9.770 -12.590 1.00 94.94 142 SER A C 1
ATOM 930 O O . SER A 1 142 ? 10.405 10.478 -13.589 1.00 94.94 142 SER A O 1
ATOM 932 N N . ASN A 1 143 ? 9.518 9.486 -11.776 1.00 94.62 143 ASN A N 1
ATOM 933 C CA . ASN A 1 143 ? 8.144 9.912 -12.013 1.00 94.62 143 ASN A CA 1
ATOM 934 C C . ASN A 1 143 ? 7.347 9.972 -10.702 1.00 94.62 143 ASN A C 1
ATOM 936 O O . ASN A 1 143 ? 7.702 9.326 -9.717 1.00 94.62 143 ASN A O 1
ATOM 940 N N . THR A 1 144 ? 6.229 10.692 -10.716 1.00 96.12 144 THR A N 1
ATOM 941 C CA . THR A 1 144 ? 5.258 10.722 -9.620 1.00 96.12 144 THR A CA 1
ATOM 942 C C . THR A 1 144 ? 3.894 10.319 -10.156 1.00 96.12 144 THR A C 1
ATOM 944 O O . THR A 1 144 ? 3.395 10.900 -11.120 1.00 96.12 144 THR A O 1
ATOM 947 N N . LEU A 1 145 ? 3.276 9.329 -9.518 1.00 95.12 145 LEU A N 1
ATOM 948 C CA . LEU A 1 145 ? 1.924 8.882 -9.824 1.00 95.12 145 LEU A CA 1
ATOM 949 C C . LEU A 1 145 ? 0.972 9.323 -8.717 1.00 95.12 145 LEU A C 1
ATOM 951 O O . LEU A 1 145 ? 1.304 9.255 -7.536 1.00 95.12 145 LEU A O 1
ATOM 955 N N . MET A 1 146 ? -0.220 9.768 -9.107 1.00 96.06 146 MET A N 1
ATOM 956 C CA . MET A 1 146 ? -1.265 10.181 -8.177 1.00 96.06 146 MET A CA 1
ATOM 957 C C . MET A 1 146 ? -2.570 9.480 -8.525 1.00 96.06 146 MET A C 1
ATOM 959 O O . MET A 1 146 ? -3.003 9.492 -9.681 1.00 96.06 146 MET A O 1
ATOM 963 N N . PHE A 1 147 ? -3.209 8.901 -7.515 1.00 95.00 147 PHE A N 1
ATOM 964 C CA . PHE A 1 147 ? -4.465 8.181 -7.653 1.00 95.00 147 PHE A CA 1
ATOM 965 C C . PHE A 1 147 ? -5.434 8.593 -6.552 1.00 95.00 147 PHE A C 1
ATOM 967 O O . PHE A 1 147 ? -5.049 8.766 -5.399 1.00 95.00 147 PHE A O 1
ATOM 974 N N . SER A 1 148 ? -6.712 8.688 -6.904 1.00 97.38 148 SER A N 1
ATOM 975 C CA . SER A 1 148 ? -7.798 8.797 -5.933 1.00 97.38 148 SER A CA 1
ATOM 976 C C . SER A 1 148 ? -8.640 7.534 -6.013 1.00 97.38 148 SER A C 1
ATOM 978 O O . SER A 1 148 ? -9.064 7.142 -7.107 1.00 97.38 148 SER A O 1
ATOM 980 N N . SER A 1 149 ? -8.882 6.886 -4.877 1.00 97.94 149 SER A N 1
ATOM 981 C CA . SER A 1 149 ? -9.766 5.724 -4.838 1.00 97.94 149 SER A CA 1
ATOM 982 C C . SER A 1 149 ? -11.197 6.133 -5.189 1.00 97.94 149 SER A C 1
ATOM 984 O O . SER A 1 149 ? -11.686 7.164 -4.734 1.00 97.94 149 SER A O 1
ATOM 986 N N . THR A 1 150 ? -11.911 5.296 -5.927 1.00 97.69 150 THR A N 1
ATOM 987 C CA . THR A 1 150 ? -13.362 5.425 -6.116 1.00 97.69 150 THR A CA 1
ATOM 988 C C . THR A 1 150 ? -14.142 4.709 -5.019 1.00 97.69 150 THR A C 1
ATOM 990 O O . THR A 1 150 ? -15.285 5.072 -4.754 1.00 97.69 150 THR A O 1
ATOM 993 N N . ASN A 1 151 ? -13.532 3.706 -4.383 1.00 96.62 151 ASN A N 1
ATOM 994 C CA . ASN A 1 151 ? -14.097 2.974 -3.260 1.00 96.62 151 ASN A CA 1
ATOM 995 C C . ASN A 1 151 ? -12.987 2.332 -2.416 1.00 96.62 151 ASN A C 1
ATOM 997 O O . ASN A 1 151 ? -11.931 1.984 -2.952 1.00 96.62 151 ASN A O 1
ATOM 1001 N N . HIS A 1 152 ? -13.258 2.110 -1.134 1.00 96.56 152 HIS A N 1
ATOM 1002 C CA . HIS A 1 152 ? -12.474 1.229 -0.276 1.00 96.56 152 HIS A CA 1
ATOM 1003 C C . HIS A 1 152 ? -13.410 0.430 0.637 1.00 96.56 152 HIS A C 1
ATOM 1005 O O . HIS A 1 152 ? -14.521 0.872 0.923 1.00 96.56 152 HIS A O 1
ATOM 1011 N N . LEU A 1 153 ? -12.977 -0.757 1.049 1.00 97.62 153 LEU A N 1
ATOM 1012 C CA . LEU A 1 153 ? -13.701 -1.646 1.951 1.00 97.62 153 LEU A CA 1
ATOM 1013 C C . LEU A 1 153 ? -12.715 -2.236 2.959 1.00 97.62 153 LEU A C 1
ATOM 1015 O O . LEU A 1 153 ? -11.661 -2.743 2.565 1.00 97.62 153 LEU A O 1
ATOM 1019 N N . ILE A 1 154 ? -13.083 -2.164 4.237 1.00 98.44 154 ILE A N 1
ATOM 1020 C CA . ILE A 1 154 ? -12.457 -2.905 5.333 1.00 98.44 154 ILE A CA 1
ATOM 1021 C C . ILE A 1 154 ? -13.480 -3.915 5.842 1.00 98.44 154 ILE A C 1
ATOM 1023 O O . ILE A 1 154 ? -14.599 -3.551 6.204 1.00 98.44 154 ILE A O 1
ATOM 1027 N N . GLU A 1 155 ? -13.105 -5.187 5.864 1.00 98.31 155 GLU A N 1
ATOM 1028 C CA . GLU A 1 155 ? -13.996 -6.296 6.209 1.00 98.31 155 GLU A CA 1
ATOM 1029 C C . GLU A 1 155 ? -13.282 -7.295 7.127 1.00 98.31 155 GLU A C 1
ATOM 1031 O O . GLU A 1 155 ? -12.068 -7.228 7.306 1.00 98.31 155 GLU A O 1
ATOM 1036 N N . ASN A 1 156 ? -14.047 -8.210 7.734 1.00 98.25 156 ASN A N 1
ATOM 1037 C CA . ASN A 1 156 ? -13.519 -9.344 8.508 1.00 98.25 156 ASN A CA 1
ATOM 1038 C C . ASN A 1 156 ? -12.430 -8.955 9.526 1.00 98.25 156 ASN A C 1
ATOM 1040 O O . ASN A 1 156 ? -11.375 -9.576 9.591 1.00 98.25 156 ASN A O 1
ATOM 1044 N N . VAL A 1 157 ? -12.681 -7.897 10.304 1.00 98.69 157 VAL A N 1
ATOM 1045 C CA . VAL A 1 157 ? -11.730 -7.413 11.312 1.00 98.69 157 VAL A CA 1
ATOM 1046 C C . VAL A 1 157 ? -11.583 -8.440 12.433 1.00 98.69 157 VAL A C 1
ATOM 1048 O O . VAL A 1 157 ? -12.558 -8.784 13.105 1.00 98.69 157 VAL A O 1
ATOM 1051 N N . GLU A 1 158 ? -10.353 -8.884 12.653 1.00 98.25 158 GLU A N 1
ATOM 1052 C CA . GLU A 1 158 ? -9.958 -9.796 13.717 1.00 98.25 158 GLU A CA 1
ATOM 1053 C C . GLU A 1 158 ? -9.220 -9.047 14.832 1.00 98.25 158 GLU A C 1
ATOM 1055 O O . GLU A 1 158 ? -8.387 -8.165 14.589 1.00 98.25 158 GLU A O 1
ATOM 1060 N N . GLY A 1 159 ? -9.530 -9.410 16.080 1.00 96.31 159 GLY A N 1
ATOM 1061 C CA . GLY A 1 159 ? -8.911 -8.808 17.259 1.00 96.31 159 GLY A CA 1
ATOM 1062 C C . GLY A 1 159 ? -9.095 -7.289 17.295 1.00 96.31 159 GLY A C 1
ATOM 1063 O O . GLY A 1 159 ? -10.212 -6.787 17.156 1.00 96.31 159 GLY A O 1
ATOM 1064 N N . ASN A 1 160 ? -7.999 -6.559 17.494 1.00 97.50 160 ASN A N 1
ATOM 1065 C CA . ASN A 1 160 ? -7.976 -5.094 17.491 1.00 97.50 160 ASN A CA 1
ATOM 1066 C C . ASN A 1 160 ? -7.216 -4.557 16.267 1.00 97.50 160 ASN A C 1
ATOM 1068 O O . ASN A 1 160 ? -6.244 -3.822 16.421 1.00 97.50 160 ASN A O 1
ATOM 1072 N N . ALA A 1 161 ? -7.664 -4.955 15.070 1.00 98.25 161 ALA A N 1
ATOM 1073 C CA . ALA A 1 161 ? -6.939 -4.805 13.804 1.00 98.25 161 ALA A CA 1
ATOM 1074 C C . ALA A 1 161 ? -5.625 -5.605 13.747 1.00 98.25 161 ALA A C 1
ATOM 1076 O O . ALA A 1 161 ? -4.677 -5.204 13.069 1.00 98.25 161 ALA A O 1
ATOM 1077 N N . ASP A 1 162 ? -5.601 -6.770 14.405 1.00 98.19 162 ASP A N 1
ATOM 1078 C CA . ASP A 1 162 ? -4.510 -7.742 14.262 1.00 98.19 162 ASP A CA 1
ATOM 1079 C C . ASP A 1 162 ? -4.479 -8.301 12.828 1.00 98.19 162 ASP A C 1
ATOM 1081 O O . ASP A 1 162 ? -3.411 -8.580 12.279 1.00 98.19 162 ASP A O 1
ATOM 1085 N N . CYS A 1 163 ? -5.659 -8.404 12.207 1.00 98.69 163 CYS A N 1
ATOM 1086 C CA . CYS A 1 163 ? -5.840 -8.592 10.774 1.00 98.69 163 CYS A CA 1
ATOM 1087 C C . CYS A 1 163 ? -7.198 -8.011 10.331 1.00 98.69 163 CYS A C 1
ATOM 1089 O O . CYS A 1 163 ? -8.170 -8.046 11.085 1.00 98.69 163 CYS A O 1
ATOM 1091 N N . PHE A 1 164 ? -7.285 -7.467 9.121 1.00 98.88 164 PHE A N 1
ATOM 1092 C CA . PHE A 1 164 ? -8.543 -7.164 8.433 1.00 98.88 164 PHE A CA 1
ATOM 1093 C C . PHE A 1 164 ? -8.388 -7.334 6.920 1.00 98.88 164 PHE A C 1
ATOM 1095 O O . PHE A 1 164 ? -7.309 -7.106 6.372 1.00 98.88 164 PHE A O 1
ATOM 1102 N N . ASP A 1 165 ? -9.465 -7.687 6.226 1.00 98.81 165 ASP A N 1
ATOM 1103 C CA . ASP A 1 165 ? -9.471 -7.714 4.767 1.00 98.81 165 ASP A CA 1
ATOM 1104 C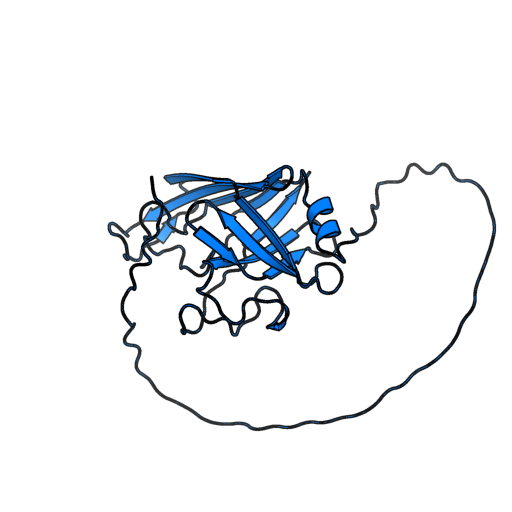 C . ASP A 1 165 ? -9.572 -6.285 4.235 1.00 98.81 165 ASP A C 1
ATOM 1106 O O . ASP A 1 165 ? -10.403 -5.496 4.692 1.00 98.81 165 ASP A O 1
ATOM 1110 N N . PHE A 1 166 ? -8.736 -5.951 3.254 1.00 98.56 166 PHE A N 1
ATOM 1111 C CA . PHE A 1 166 ? -8.716 -4.630 2.636 1.00 98.56 166 PHE A CA 1
ATOM 1112 C C . PHE A 1 166 ? -8.912 -4.745 1.132 1.00 98.56 166 PHE A C 1
ATOM 1114 O O . PHE A 1 166 ? -8.238 -5.526 0.460 1.00 98.56 166 PHE A O 1
ATOM 1121 N N . THR A 1 167 ? -9.821 -3.939 0.595 1.00 98.44 167 THR A N 1
ATOM 1122 C CA . THR A 1 167 ? -10.009 -3.782 -0.847 1.00 98.44 167 THR A CA 1
ATOM 1123 C C . THR A 1 167 ? -10.069 -2.303 -1.177 1.00 98.44 167 THR A C 1
ATOM 1125 O O . THR A 1 167 ? -10.859 -1.564 -0.598 1.00 98.44 167 THR A O 1
ATOM 1128 N N . ILE A 1 168 ? -9.282 -1.865 -2.153 1.00 98.12 168 ILE A N 1
ATOM 1129 C CA . ILE A 1 168 ? -9.267 -0.485 -2.633 1.00 98.12 168 ILE A CA 1
ATOM 1130 C C . ILE A 1 168 ? -9.404 -0.466 -4.152 1.00 98.12 168 ILE A C 1
ATOM 1132 O O . ILE A 1 168 ? -8.763 -1.223 -4.877 1.00 98.12 168 ILE A O 1
ATOM 1136 N N . THR A 1 169 ? -10.304 0.371 -4.656 1.00 98.06 169 THR A N 1
ATOM 1137 C CA . THR A 1 169 ? -10.606 0.473 -6.087 1.00 98.06 169 THR A CA 1
ATOM 1138 C C . THR A 1 169 ? -10.265 1.863 -6.587 1.00 98.06 169 THR A C 1
ATOM 1140 O O . THR A 1 169 ? -10.602 2.858 -5.949 1.00 98.06 169 THR A O 1
ATOM 1143 N N . TYR A 1 170 ? -9.645 1.931 -7.759 1.00 96.88 170 TYR A N 1
ATOM 1144 C CA . TYR A 1 170 ? -9.314 3.155 -8.475 1.00 96.88 170 TYR A CA 1
ATOM 1145 C C . TYR A 1 170 ? -9.985 3.151 -9.851 1.00 96.88 170 TYR A C 1
ATOM 1147 O O . TYR A 1 170 ? -10.618 2.182 -10.277 1.00 96.88 170 TYR A O 1
ATOM 1155 N N . THR A 1 171 ? -9.832 4.242 -10.597 1.00 94.62 171 THR A N 1
ATOM 1156 C CA . THR A 1 171 ? -10.254 4.245 -12.001 1.00 94.62 171 THR A CA 1
ATOM 1157 C C . THR A 1 171 ? -9.296 3.385 -12.828 1.00 94.62 171 THR A C 1
ATOM 1159 O O . THR A 1 171 ? -8.174 3.796 -13.103 1.00 94.62 171 THR A O 1
ATOM 1162 N N . GLY A 1 172 ? -9.755 2.206 -13.254 1.00 93.06 172 GLY A N 1
ATOM 1163 C CA . GLY A 1 172 ? -9.035 1.317 -14.176 1.00 93.06 172 GLY A CA 1
ATOM 1164 C C . GLY A 1 172 ? -8.329 0.123 -13.529 1.00 93.06 172 GLY A C 1
ATOM 1165 O O . GLY A 1 172 ? -7.978 -0.806 -14.248 1.00 93.06 172 GLY A O 1
ATOM 1166 N N . PHE A 1 173 ? -8.170 0.105 -12.204 1.00 94.75 173 PHE A N 1
ATOM 1167 C CA . PHE A 1 173 ? -7.589 -1.022 -11.471 1.00 94.75 173 PHE A CA 1
ATOM 1168 C C . PHE A 1 173 ? -8.102 -1.069 -10.026 1.00 94.75 173 PHE A C 1
ATOM 1170 O O . PHE A 1 173 ? -8.683 -0.107 -9.522 1.00 94.75 173 PHE A O 1
ATOM 1177 N N . GLY A 1 174 ? -7.883 -2.194 -9.354 1.00 97.31 174 GLY A N 1
ATOM 1178 C CA . GLY A 1 174 ? -8.132 -2.350 -7.927 1.00 97.31 174 GLY A CA 1
ATOM 1179 C C . GLY A 1 174 ? -7.028 -3.176 -7.290 1.00 97.31 174 GLY A C 1
ATOM 1180 O O . GLY A 1 174 ? -6.283 -3.868 -7.987 1.00 97.31 174 GLY A O 1
ATOM 1181 N N . GLN A 1 175 ? -6.940 -3.090 -5.974 1.00 98.25 175 GLN A N 1
ATOM 1182 C CA . GLN A 1 175 ? -6.037 -3.871 -5.148 1.00 98.25 175 GLN A CA 1
ATOM 1183 C C . GLN A 1 175 ? -6.825 -4.482 -3.998 1.00 98.25 175 GLN A C 1
ATOM 1185 O O . GLN A 1 175 ? -7.800 -3.897 -3.518 1.00 98.25 175 GLN A O 1
ATOM 1190 N N . GLU A 1 176 ? -6.405 -5.656 -3.562 1.00 98.50 176 GLU A N 1
ATOM 1191 C CA . GLU A 1 176 ? -7.033 -6.361 -2.459 1.00 98.50 176 GLU A CA 1
ATOM 1192 C C . GLU A 1 176 ? -6.035 -7.246 -1.722 1.00 98.50 176 GLU A C 1
ATOM 1194 O O . GLU A 1 176 ? -5.010 -7.653 -2.270 1.00 98.50 176 GLU A O 1
ATOM 1199 N N . GLY A 1 177 ? -6.345 -7.530 -0.466 1.00 98.62 177 GLY A N 1
ATOM 1200 C CA . GLY A 1 177 ? -5.548 -8.390 0.386 1.00 98.62 177 GLY A CA 1
ATOM 1201 C C . GLY A 1 177 ? -5.939 -8.191 1.838 1.00 98.62 177 GLY A C 1
ATOM 1202 O O . GLY A 1 177 ? -7.133 -8.136 2.156 1.00 98.62 177 GLY A O 1
ATOM 1203 N N . ARG A 1 178 ? -4.934 -8.046 2.697 1.00 98.62 178 ARG A N 1
ATOM 1204 C CA . ARG A 1 178 ? -5.091 -7.960 4.149 1.00 98.62 178 ARG A CA 1
ATOM 1205 C C . ARG A 1 178 ? -4.222 -6.865 4.748 1.00 98.62 178 ARG A C 1
ATOM 1207 O O . ARG A 1 178 ? -3.166 -6.524 4.213 1.00 98.62 178 ARG A O 1
ATOM 1214 N N . GLY A 1 179 ? -4.669 -6.326 5.870 1.00 98.75 179 GLY A N 1
ATOM 1215 C CA . GLY A 1 179 ? -3.966 -5.304 6.624 1.00 98.75 179 GLY A CA 1
ATOM 1216 C C . GLY A 1 179 ? -3.940 -5.582 8.117 1.00 98.75 179 GLY A C 1
ATOM 1217 O O . GLY A 1 179 ? -4.706 -6.396 8.624 1.00 98.75 179 GLY A O 1
ATOM 1218 N N . SER A 1 180 ? -3.044 -4.901 8.822 1.00 98.81 180 SER A N 1
ATOM 1219 C CA . SER A 1 180 ? -2.990 -4.883 10.284 1.00 98.81 180 SER A CA 1
ATOM 1220 C C . SER A 1 180 ? -2.498 -3.531 10.781 1.00 98.81 180 SER A C 1
ATOM 1222 O O . SER A 1 180 ? -1.740 -2.849 10.089 1.00 98.81 180 SER A O 1
ATOM 1224 N N . ILE A 1 181 ? -2.921 -3.129 11.976 1.00 98.69 181 ILE A N 1
ATOM 1225 C CA . ILE A 1 181 ? -2.412 -1.928 12.645 1.00 98.69 181 ILE A CA 1
ATOM 1226 C C . ILE A 1 181 ? -1.723 -2.364 13.936 1.00 98.69 181 ILE A C 1
ATOM 1228 O O . ILE A 1 181 ? -2.269 -3.149 14.707 1.00 98.69 181 ILE A O 1
ATOM 1232 N N . SER A 1 182 ? -0.502 -1.880 14.167 1.00 97.75 182 SER A N 1
ATOM 1233 C CA . SER A 1 182 ? 0.251 -2.185 15.382 1.00 97.75 182 SER A CA 1
ATOM 1234 C C . SER A 1 182 ? -0.504 -1.732 16.634 1.00 97.75 182 SER A C 1
ATOM 1236 O O . SER A 1 182 ? -1.262 -0.766 16.609 1.00 97.75 182 SER A O 1
ATOM 1238 N N . ALA A 1 183 ? -0.265 -2.398 17.766 1.00 95.69 183 ALA A N 1
ATOM 1239 C CA . ALA A 1 183 ? -0.971 -2.109 19.018 1.00 95.69 183 ALA A CA 1
ATOM 1240 C C . ALA A 1 183 ? -0.794 -0.659 19.525 1.00 95.69 183 ALA A C 1
ATOM 1242 O O . ALA A 1 183 ? -1.646 -0.151 20.250 1.00 95.69 183 ALA A O 1
ATOM 1243 N N . ASP A 1 184 ? 0.299 0.011 19.146 1.00 94.94 184 ASP A N 1
ATOM 1244 C CA . ASP A 1 184 ? 0.548 1.430 19.435 1.00 94.94 184 ASP A CA 1
ATOM 1245 C C . ASP A 1 184 ? -0.132 2.394 18.442 1.00 94.94 184 ASP A C 1
ATOM 1247 O O . ASP A 1 184 ? -0.072 3.610 18.626 1.00 94.94 184 ASP A O 1
ATOM 1251 N N . GLY A 1 185 ? -0.775 1.870 17.396 1.00 96.44 185 GLY A N 1
ATOM 1252 C CA . GLY A 1 185 ? -1.429 2.634 16.339 1.00 96.44 185 GLY A CA 1
ATOM 1253 C C . GLY A 1 185 ? -0.471 3.345 15.380 1.00 96.44 185 GLY A C 1
ATOM 1254 O O . GLY A 1 185 ? -0.915 4.135 14.558 1.00 96.44 185 GLY A O 1
ATOM 1255 N N . GLN A 1 186 ? 0.841 3.116 15.457 1.00 97.25 186 GLN A N 1
ATOM 1256 C CA . GLN A 1 186 ? 1.810 3.908 14.684 1.00 97.25 186 GLN A CA 1
ATOM 1257 C C . GLN A 1 186 ? 2.192 3.283 13.343 1.00 97.25 186 GLN A C 1
ATOM 1259 O O . GLN A 1 186 ? 2.787 3.954 12.497 1.00 97.25 186 GLN A O 1
ATOM 1264 N N . THR A 1 187 ? 1.876 2.006 13.136 1.00 98.44 187 THR A N 1
ATOM 1265 C CA . THR A 1 187 ? 2.246 1.267 11.929 1.00 98.44 187 THR A CA 1
ATOM 1266 C C . THR A 1 187 ? 1.029 0.573 11.339 1.00 98.44 187 THR A C 1
ATOM 1268 O O . THR A 1 187 ? 0.363 -0.200 12.020 1.00 98.44 187 THR A O 1
ATOM 1271 N N . LEU A 1 188 ? 0.768 0.822 10.060 1.00 98.75 188 LEU A N 1
ATOM 1272 C CA . LEU A 1 188 ? -0.175 0.074 9.235 1.00 98.75 188 LEU A CA 1
ATOM 1273 C C . LEU A 1 188 ? 0.631 -0.837 8.308 1.00 98.75 188 LEU A C 1
ATOM 1275 O O . LEU A 1 188 ? 1.427 -0.343 7.517 1.00 98.75 188 LEU A O 1
ATOM 1279 N N . ASN A 1 189 ? 0.407 -2.144 8.366 1.00 98.88 189 ASN A N 1
ATOM 1280 C CA . ASN A 1 189 ? 0.930 -3.080 7.375 1.00 98.88 189 ASN A CA 1
ATOM 1281 C C . ASN A 1 189 ? -0.182 -3.408 6.382 1.00 98.88 189 ASN A C 1
ATOM 1283 O O . ASN A 1 189 ? -1.300 -3.704 6.798 1.00 98.88 189 ASN A O 1
ATOM 1287 N N . LEU A 1 190 ? 0.122 -3.377 5.090 1.00 98.81 190 LEU A N 1
ATOM 1288 C CA . LEU A 1 190 ? -0.785 -3.769 4.018 1.00 98.81 190 LEU A CA 1
ATOM 1289 C C . LEU A 1 190 ? -0.080 -4.755 3.096 1.00 98.81 190 LEU A C 1
ATOM 1291 O O . LEU A 1 190 ? 0.907 -4.423 2.450 1.00 98.81 190 LEU A O 1
ATOM 1295 N N . GLU A 1 191 ? -0.613 -5.960 2.985 1.00 98.75 191 GLU A N 1
ATOM 1296 C CA . GLU A 1 191 ? -0.200 -6.912 1.965 1.00 98.75 191 GLU A CA 1
ATOM 1297 C C . GLU A 1 191 ? -1.291 -6.948 0.903 1.00 98.75 191 GLU A C 1
ATOM 1299 O O . GLU A 1 191 ? -2.362 -7.523 1.106 1.00 98.75 191 GLU A O 1
ATOM 1304 N N . LEU A 1 192 ? -1.035 -6.251 -0.202 1.00 98.44 192 LEU A N 1
ATOM 1305 C CA . LEU A 1 192 ? -1.996 -6.060 -1.279 1.00 98.44 192 LEU A CA 1
ATOM 1306 C C . LEU A 1 192 ? -1.469 -6.674 -2.559 1.00 98.44 192 LEU A C 1
ATOM 1308 O O . LEU A 1 192 ? -0.267 -6.685 -2.811 1.00 98.44 192 LEU A O 1
ATOM 1312 N N . PHE A 1 193 ? -2.402 -7.118 -3.384 1.00 98.44 193 PHE A N 1
ATOM 1313 C CA . PHE A 1 193 ? -2.174 -7.635 -4.721 1.00 98.44 193 PHE A CA 1
ATOM 1314 C C . PHE A 1 193 ? -3.163 -6.971 -5.670 1.00 98.44 193 PHE A C 1
ATOM 1316 O O . PHE A 1 193 ? -4.207 -6.471 -5.242 1.00 98.44 193 PHE A O 1
ATOM 1323 N N . PHE A 1 194 ? -2.861 -6.947 -6.967 1.00 97.00 194 PHE A N 1
ATOM 1324 C CA . PHE A 1 194 ? -3.855 -6.494 -7.934 1.00 97.00 194 PHE A CA 1
ATOM 1325 C C . PHE A 1 194 ? -5.095 -7.391 -7.889 1.00 97.00 194 PHE A C 1
ATOM 1327 O O . PHE A 1 194 ? -5.003 -8.616 -7.800 1.00 97.00 194 PHE A O 1
ATOM 1334 N N . LYS A 1 195 ? -6.259 -6.744 -7.938 1.00 96.38 195 LYS A N 1
ATOM 1335 C CA . LYS A 1 195 ? -7.557 -7.396 -7.798 1.00 96.38 195 LYS A CA 1
ATOM 1336 C C . LYS A 1 195 ? -7.723 -8.553 -8.786 1.00 96.38 195 LYS A C 1
ATOM 1338 O O . LYS A 1 195 ? -7.309 -8.444 -9.940 1.00 96.38 195 LYS A O 1
ATOM 1343 N N . ASP A 1 196 ? -8.350 -9.629 -8.313 1.00 95.69 196 ASP A N 1
ATOM 1344 C CA . ASP A 1 196 ? -8.637 -10.865 -9.048 1.00 95.69 196 ASP A CA 1
ATOM 1345 C C . ASP A 1 196 ? -7.387 -11.678 -9.453 1.00 95.69 196 ASP A C 1
ATOM 1347 O O . ASP A 1 196 ? -7.496 -12.629 -10.227 1.00 95.69 196 ASP A O 1
ATOM 1351 N N . GLN A 1 197 ? -6.198 -11.344 -8.929 1.00 95.38 197 GLN A N 1
ATOM 1352 C CA . GLN A 1 197 ? -4.968 -12.104 -9.198 1.00 95.38 197 GLN A CA 1
ATOM 1353 C C . GLN A 1 197 ? -4.572 -13.052 -8.065 1.00 95.38 197 GLN A C 1
ATOM 1355 O O . GLN A 1 197 ? -3.888 -14.040 -8.330 1.00 95.38 197 GLN A O 1
ATOM 1360 N N . GLY A 1 198 ? -4.968 -12.757 -6.823 1.00 96.25 198 GLY A N 1
ATOM 1361 C CA . GLY A 1 198 ? -4.490 -13.455 -5.631 1.00 96.25 198 GLY A CA 1
ATOM 1362 C C . GLY A 1 198 ? -5.495 -14.423 -5.006 1.00 96.25 198 GLY A C 1
ATOM 1363 O O .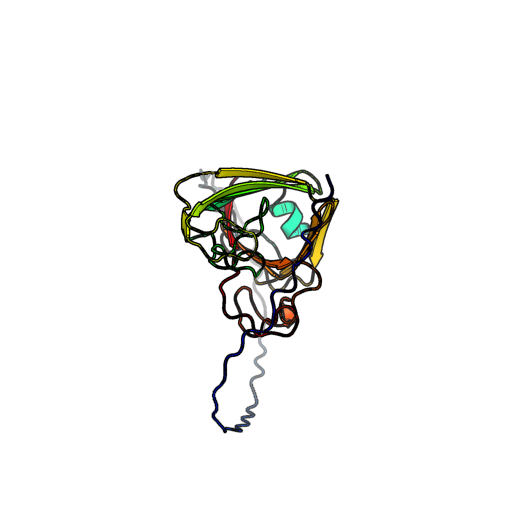 GLY A 1 198 ? -6.680 -14.126 -4.887 1.00 96.25 198 GLY A O 1
ATOM 1364 N N . VAL A 1 199 ? -4.995 -15.568 -4.541 1.00 97.75 199 VAL A N 1
ATOM 1365 C CA . VAL A 1 199 ? -5.690 -16.501 -3.634 1.00 97.75 199 VAL A CA 1
ATOM 1366 C C . VAL A 1 199 ? -4.825 -16.693 -2.391 1.00 97.75 199 VAL A C 1
ATOM 1368 O O . VAL A 1 199 ? -3.600 -16.686 -2.507 1.00 97.75 199 VAL A O 1
ATOM 1371 N N . GLY A 1 200 ? -5.439 -16.878 -1.218 1.00 97.81 200 GLY A N 1
ATOM 1372 C CA . GLY A 1 200 ? -4.710 -16.991 0.052 1.00 97.81 200 GLY A CA 1
ATOM 1373 C C . GLY A 1 200 ? -4.339 -15.638 0.670 1.00 97.81 200 GLY A C 1
ATOM 1374 O O . GLY A 1 200 ? -3.405 -15.556 1.462 1.00 97.81 200 GLY A O 1
ATOM 1375 N N . ILE A 1 201 ? -5.016 -14.566 0.249 1.00 98.25 201 ILE A N 1
ATOM 1376 C CA . ILE A 1 201 ? -4.656 -13.168 0.537 1.00 98.25 201 ILE A CA 1
ATOM 1377 C C . ILE A 1 201 ? -5.546 -12.519 1.606 1.00 98.25 201 ILE A C 1
ATOM 1379 O O . ILE A 1 201 ? -5.420 -11.322 1.859 1.00 98.25 201 ILE A O 1
ATOM 1383 N N . ARG A 1 202 ? -6.485 -13.272 2.190 1.00 98.31 202 ARG A N 1
ATOM 1384 C CA . ARG A 1 202 ? -7.423 -12.785 3.213 1.00 98.31 202 ARG A CA 1
ATOM 1385 C C . ARG A 1 202 ? -6.944 -13.162 4.610 1.00 98.31 202 ARG A C 1
ATOM 1387 O O . ARG A 1 202 ? -6.113 -14.056 4.764 1.00 98.31 202 ARG A O 1
ATOM 1394 N N . CYS A 1 203 ? -7.499 -12.523 5.633 1.00 98.25 203 CYS A N 1
ATOM 1395 C CA . CYS A 1 203 ? -7.184 -12.844 7.028 1.00 98.25 203 CYS A CA 1
ATOM 1396 C C . CYS A 1 203 ? -7.558 -14.278 7.412 1.00 98.25 203 CYS A C 1
ATOM 1398 O O . CYS A 1 203 ? -6.823 -14.932 8.147 1.00 98.25 203 CYS A O 1
ATOM 1400 N N . ALA A 1 204 ? -8.627 -14.814 6.813 1.00 97.75 204 ALA A N 1
ATOM 1401 C CA . ALA A 1 204 ? -9.020 -16.211 6.988 1.00 97.75 204 ALA A CA 1
ATOM 1402 C C . ALA A 1 204 ? -7.957 -17.216 6.496 1.00 97.75 204 ALA A C 1
ATOM 1404 O O . ALA A 1 204 ? -7.942 -18.360 6.952 1.00 97.75 204 ALA A O 1
ATOM 1405 N N . ASP A 1 205 ? -7.076 -16.799 5.581 1.00 98.00 205 ASP A N 1
ATOM 1406 C CA . ASP A 1 205 ? -5.991 -17.623 5.039 1.00 98.00 205 ASP A CA 1
ATOM 1407 C C . ASP A 1 205 ? -4.682 -17.467 5.835 1.00 98.00 205 ASP A C 1
ATOM 1409 O O . ASP A 1 205 ? -3.757 -18.265 5.678 1.00 98.00 205 ASP A O 1
ATOM 1413 N N . GLY A 1 206 ? -4.601 -16.453 6.702 1.00 97.44 206 GLY A N 1
ATOM 1414 C CA . GLY A 1 206 ? -3.457 -16.175 7.560 1.00 97.44 206 GLY A CA 1
ATOM 1415 C C . GLY A 1 206 ? -3.232 -14.683 7.802 1.00 97.44 206 GLY A C 1
ATOM 1416 O O . GLY A 1 206 ? -3.776 -13.819 7.113 1.00 97.44 206 GLY A O 1
ATOM 1417 N N . ALA A 1 207 ? -2.379 -14.382 8.783 1.00 97.44 207 ALA A N 1
ATOM 1418 C CA . ALA A 1 207 ? -1.980 -13.014 9.108 1.00 97.44 207 ALA A CA 1
ATOM 1419 C C . ALA A 1 207 ? -1.228 -12.336 7.946 1.00 97.44 207 ALA A C 1
ATOM 1421 O O . ALA A 1 207 ? -0.717 -13.004 7.043 1.00 97.44 207 ALA A O 1
ATOM 1422 N N . VAL A 1 208 ? -1.115 -11.006 7.999 1.00 98.31 208 VAL A N 1
ATOM 1423 C CA . VAL A 1 208 ? -0.313 -10.209 7.054 1.00 98.31 208 VAL A CA 1
ATOM 1424 C C . VAL A 1 208 ? 1.111 -10.774 6.939 1.00 98.31 208 VAL A C 1
ATOM 1426 O O . VAL A 1 208 ? 1.770 -11.010 7.950 1.00 98.31 208 VAL A O 1
ATOM 1429 N N . GLY A 1 209 ? 1.577 -11.003 5.710 1.00 97.25 209 GLY A N 1
ATOM 1430 C CA . GLY A 1 209 ? 2.887 -11.581 5.400 1.00 97.25 209 GLY A CA 1
ATOM 1431 C C . GLY A 1 209 ? 2.973 -13.105 5.537 1.00 97.25 209 GLY A C 1
ATOM 1432 O O . GLY A 1 209 ? 4.059 -13.672 5.409 1.00 97.25 209 GLY A O 1
ATOM 1433 N N . SER A 1 210 ? 1.865 -13.797 5.817 1.00 96.38 210 SER A N 1
ATOM 1434 C CA . SER A 1 210 ? 1.855 -15.263 5.816 1.00 96.38 210 SER A CA 1
ATOM 1435 C C . SER A 1 210 ? 1.995 -15.831 4.398 1.00 96.38 210 SER A C 1
ATOM 1437 O O . SER A 1 210 ? 1.451 -15.303 3.429 1.00 96.38 210 SER A O 1
ATOM 1439 N N . GLY A 1 211 ? 2.737 -16.935 4.272 1.00 95.50 211 GLY A N 1
ATOM 1440 C CA . GLY A 1 211 ? 2.909 -17.633 2.996 1.00 95.50 211 GLY A CA 1
ATOM 1441 C C . GLY A 1 211 ? 1.637 -18.345 2.517 1.00 95.50 211 GLY A C 1
ATOM 1442 O O . GLY A 1 211 ? 0.596 -18.311 3.162 1.00 95.50 211 GLY A O 1
ATOM 1443 N N . GLY A 1 212 ? 1.738 -19.043 1.383 1.00 95.50 212 GLY A N 1
ATOM 1444 C CA . GLY A 1 212 ? 0.605 -19.769 0.787 1.00 95.50 212 GLY A CA 1
ATOM 1445 C C . GLY A 1 212 ? -0.220 -18.943 -0.202 1.00 95.50 212 GLY A C 1
ATOM 1446 O O . GLY A 1 212 ? -1.151 -19.474 -0.806 1.00 95.50 212 GLY A O 1
ATOM 1447 N N . VAL A 1 213 ? 0.163 -17.683 -0.427 1.00 98.12 213 VAL A N 1
ATOM 1448 C CA . VAL A 1 213 ? -0.391 -16.856 -1.499 1.00 98.12 213 VAL A CA 1
ATOM 1449 C C . VAL A 1 213 ? -0.048 -17.467 -2.856 1.00 98.12 213 VAL A C 1
ATOM 1451 O O . VAL A 1 213 ? 1.091 -17.869 -3.117 1.00 98.12 213 VAL A O 1
ATOM 1454 N N . THR A 1 214 ? -1.035 -17.498 -3.747 1.00 98.06 214 THR A N 1
ATOM 1455 C CA . THR A 1 214 ? -0.809 -17.770 -5.169 1.00 98.06 214 THR A CA 1
ATOM 1456 C C . THR A 1 214 ? -1.274 -16.591 -6.008 1.00 98.06 214 THR A C 1
ATOM 1458 O O . THR A 1 214 ? -2.333 -16.028 -5.739 1.00 98.06 214 THR A O 1
ATOM 1461 N N . LEU A 1 215 ? -0.491 -16.232 -7.025 1.00 97.44 215 LEU A N 1
ATOM 1462 C CA . LEU A 1 215 ? -0.803 -15.188 -7.996 1.00 97.44 215 LEU A CA 1
ATOM 1463 C C . LEU A 1 215 ? -0.971 -15.810 -9.377 1.00 97.44 215 LEU A C 1
ATOM 1465 O O . LEU A 1 215 ? -0.062 -16.463 -9.894 1.00 97.44 215 LEU A O 1
ATOM 1469 N N . ASN A 1 216 ? -2.149 -15.631 -9.975 1.00 94.62 216 ASN A N 1
ATOM 1470 C CA . ASN A 1 216 ? -2.508 -16.208 -11.274 1.00 94.62 216 ASN A CA 1
ATOM 1471 C C . ASN A 1 216 ? -2.229 -17.728 -11.350 1.00 94.62 216 ASN A C 1
ATOM 1473 O O . ASN A 1 216 ? -1.778 -18.244 -12.371 1.00 94.62 216 ASN A O 1
ATOM 1477 N N . GLY A 1 217 ? -2.466 -18.438 -10.240 1.00 95.38 217 GLY A N 1
ATOM 1478 C CA . GLY A 1 217 ? -2.257 -19.884 -10.109 1.00 95.38 217 GLY A CA 1
ATOM 1479 C C . GLY A 1 217 ? -0.827 -20.327 -9.773 1.00 95.38 217 GLY A C 1
ATOM 1480 O O . GLY A 1 217 ? -0.614 -21.520 -9.566 1.00 95.38 217 GLY A O 1
ATOM 1481 N N . ASN A 1 218 ? 0.139 -19.410 -9.679 1.00 96.56 218 ASN A N 1
ATOM 1482 C CA . ASN A 1 218 ? 1.525 -19.718 -9.312 1.00 96.56 218 ASN A CA 1
ATOM 1483 C C . ASN A 1 218 ? 1.800 -19.344 -7.857 1.00 96.56 218 ASN A C 1
ATOM 1485 O O . ASN A 1 218 ? 1.269 -18.352 -7.369 1.00 96.56 218 ASN A O 1
ATOM 1489 N N . ALA A 1 219 ? 2.648 -20.103 -7.162 1.00 97.50 219 ALA A N 1
ATOM 1490 C CA . ALA A 1 219 ? 3.056 -19.756 -5.802 1.00 97.50 219 ALA A CA 1
ATOM 1491 C C . ALA A 1 219 ? 3.791 -18.407 -5.780 1.00 97.50 219 ALA A C 1
ATOM 1493 O O . ALA A 1 219 ? 4.715 -18.190 -6.563 1.00 97.50 219 ALA A O 1
ATOM 1494 N N . PHE A 1 220 ? 3.389 -17.519 -4.874 1.00 97.81 220 PHE A N 1
ATOM 1495 C CA . PHE A 1 220 ? 4.097 -16.272 -4.623 1.00 97.81 220 PHE A CA 1
ATOM 1496 C C . PHE A 1 220 ? 5.266 -16.520 -3.671 1.00 97.81 220 PHE A C 1
ATOM 1498 O O . PHE A 1 220 ? 5.102 -17.129 -2.614 1.00 97.81 220 PHE A O 1
ATOM 1505 N N . THR A 1 221 ? 6.451 -16.053 -4.055 1.00 95.62 221 THR A N 1
ATOM 1506 C CA . THR A 1 221 ? 7.693 -16.225 -3.281 1.00 95.62 221 THR A CA 1
ATOM 1507 C C . THR A 1 221 ? 8.354 -14.900 -2.911 1.00 95.62 221 THR A C 1
ATOM 1509 O O . THR A 1 221 ? 9.453 -14.904 -2.360 1.00 95.62 221 THR A O 1
ATOM 1512 N N . GLY A 1 222 ? 7.728 -13.780 -3.270 1.00 96.44 222 GLY A N 1
ATOM 1513 C CA . GLY A 1 222 ? 8.224 -12.444 -2.979 1.00 96.44 222 GLY A CA 1
ATOM 1514 C C . GLY A 1 222 ? 7.810 -11.946 -1.598 1.00 96.44 222 GLY A C 1
ATOM 1515 O O . GLY A 1 222 ? 7.194 -12.660 -0.809 1.00 96.44 222 GLY A O 1
ATOM 1516 N N . ASP A 1 223 ? 8.123 -10.682 -1.339 1.00 98.00 223 ASP A N 1
ATOM 1517 C CA . ASP A 1 223 ? 7.610 -9.927 -0.198 1.00 98.00 223 ASP A CA 1
ATOM 1518 C C . ASP A 1 223 ? 6.689 -8.826 -0.722 1.00 98.00 223 ASP A C 1
ATOM 1520 O O . ASP A 1 223 ? 7.122 -8.021 -1.544 1.00 98.00 223 ASP A O 1
ATOM 1524 N N . ALA A 1 224 ? 5.432 -8.811 -0.282 1.00 98.38 224 ALA A N 1
ATOM 1525 C CA . ALA A 1 224 ? 4.426 -7.823 -0.674 1.00 98.38 224 ALA A CA 1
ATOM 1526 C C . ALA A 1 224 ? 3.954 -6.950 0.502 1.00 98.38 224 ALA A C 1
ATOM 1528 O O . ALA A 1 224 ? 3.025 -6.154 0.331 1.00 98.38 224 ALA A O 1
ATOM 1529 N N . VAL A 1 225 ? 4.560 -7.083 1.689 1.00 98.69 225 VAL A N 1
ATOM 1530 C CA . VAL A 1 225 ? 4.122 -6.357 2.885 1.00 98.69 225 VAL A CA 1
ATOM 1531 C C . VAL A 1 225 ? 4.599 -4.910 2.818 1.00 98.69 225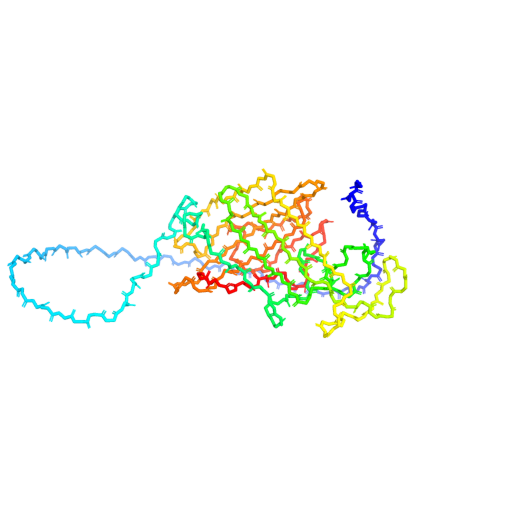 VAL A C 1
ATOM 1533 O O . VAL A 1 225 ? 5.767 -4.594 3.017 1.00 98.69 225 VAL A O 1
ATOM 1536 N N . GLN A 1 226 ? 3.664 -4.011 2.548 1.00 98.62 226 GLN A N 1
ATOM 1537 C CA . GLN A 1 226 ? 3.874 -2.570 2.529 1.00 98.62 226 GLN A CA 1
ATOM 1538 C C . GLN A 1 226 ? 3.696 -2.025 3.942 1.00 98.62 226 GLN A C 1
ATOM 1540 O O . GLN A 1 226 ? 2.621 -2.163 4.534 1.00 98.62 226 GLN A O 1
ATOM 1545 N N . VAL A 1 227 ? 4.737 -1.402 4.489 1.00 98.75 227 VAL A N 1
ATOM 1546 C CA . VAL A 1 227 ? 4.712 -0.863 5.852 1.00 98.75 227 VAL A CA 1
ATOM 1547 C C . VAL A 1 227 ? 4.512 0.652 5.791 1.00 98.75 227 VAL A C 1
ATOM 1549 O O . VAL A 1 227 ? 5.262 1.379 5.150 1.00 98.75 227 VAL A O 1
ATOM 1552 N N . TYR A 1 228 ? 3.486 1.158 6.465 1.00 98.81 228 TYR A N 1
ATOM 1553 C CA . TYR A 1 228 ? 3.163 2.579 6.507 1.00 98.81 228 TYR A CA 1
ATOM 1554 C C . TYR A 1 228 ? 3.281 3.110 7.926 1.00 98.81 228 TYR A C 1
ATOM 1556 O O . TYR A 1 228 ? 2.671 2.591 8.861 1.00 98.81 228 TYR A O 1
ATOM 1564 N N . ARG A 1 229 ? 4.019 4.206 8.079 1.00 98.56 229 ARG A N 1
ATOM 1565 C CA . ARG A 1 229 ? 4.040 5.006 9.303 1.00 98.56 229 ARG A CA 1
ATOM 1566 C C . ARG A 1 229 ? 2.815 5.903 9.335 1.00 98.56 229 ARG A C 1
ATOM 1568 O O . ARG A 1 229 ? 2.544 6.601 8.359 1.00 98.56 229 ARG A O 1
ATOM 1575 N N . ILE A 1 230 ? 2.094 5.861 10.448 1.00 98.06 230 ILE A N 1
ATOM 1576 C CA . ILE A 1 230 ? 0.860 6.607 10.672 1.00 98.06 230 ILE A CA 1
ATOM 1577 C C . ILE A 1 230 ? 1.205 7.882 11.448 1.00 98.06 230 ILE A C 1
ATOM 1579 O O . ILE A 1 230 ? 1.679 7.810 12.581 1.00 98.06 230 ILE A O 1
ATOM 1583 N N . THR A 1 231 ? 0.950 9.049 10.857 1.00 96.00 231 THR A N 1
ATOM 1584 C CA . THR A 1 231 ? 1.159 10.356 11.501 1.00 96.00 231 THR A CA 1
ATOM 1585 C C . THR A 1 231 ? -0.087 11.233 11.412 1.00 96.00 231 THR A C 1
ATOM 1587 O O . THR A 1 231 ? -0.932 11.037 10.536 1.00 96.00 231 THR A O 1
ATOM 1590 N N . GLU A 1 232 ? -0.209 12.190 12.333 1.00 86.44 232 GLU A N 1
ATOM 1591 C CA . GLU A 1 232 ? -1.240 13.244 12.302 1.00 86.44 232 GLU A CA 1
ATOM 1592 C C . GLU A 1 232 ? -0.891 14.381 11.340 1.00 86.44 232 GLU A C 1
ATOM 1594 O O . GLU A 1 232 ? 0.321 14.617 11.118 1.00 86.44 232 GLU A O 1
#

pLDDT: mean 82.49, std 25.08, range [27.02, 98.88]

Secondary structure (DSSP, 8-state):
-------------------------------------------------------PPPP--SSHHHHHHHHBT-EEEEEGGGS-SSGGGS-TTB--GGG-S-EEEEEEEEETTEEEEEEEEEEEES--STT-B-EEEEEEEEEEEEEEEEEEEEEEEETTTTEEEEEEEESS-EEEEEEEE-TTS-EEEEEEEETTSEES-SGGG-STT-S--EETTEEP-S--EEEEEEE-

Sequence (232 aa):
MSLAATAVACGSDPGTGTGGSGGTGAGDATGGMGSGASGGMGTGATGGMGTGGDGAGAPDLTTAAKIETYLAGKTLTMTGADVPSHPNGFDENTNFGQATQCYVSTVMMLMGQTFQVTSELGTLENAPNTGDMGTCNKSMVSNTLMFSSTNHLIENVEGNADCFDFTITYTGFGQEGRGSISADGQTLNLELFFKDQGVGIRCADGAVGSGGVTLNGNAFTGDAVQVYRITE

Radius of gyration: 22.32 Å; chains: 1; bounding box: 36×56×69 Å